Protein AF-A0AAN8LYA9-F1 (afdb_monomer_lite)

pLDDT: mean 84.62, std 13.34, range [33.34, 97.31]

Structure (mmCIF, N/CA/C/O backbone):
data_AF-A0AAN8LYA9-F1
#
_entry.id   AF-A0AAN8LYA9-F1
#
loop_
_atom_site.group_PDB
_atom_site.id
_atom_site.type_symbol
_atom_site.label_atom_id
_atom_site.label_alt_id
_atom_site.label_comp_id
_atom_site.label_asym_id
_atom_site.label_entity_id
_atom_site.label_seq_id
_atom_site.pdbx_PDB_ins_code
_atom_site.Cartn_x
_atom_site.Cartn_y
_atom_site.Cartn_z
_atom_site.occupancy
_atom_site.B_iso_or_equiv
_atom_site.auth_seq_id
_atom_site.auth_comp_id
_atom_site.auth_asym_id
_atom_site.auth_atom_id
_atom_site.pdbx_PDB_model_num
ATOM 1 N N . MET A 1 1 ? 25.668 12.087 -48.916 1.00 62.56 1 MET A N 1
ATOM 2 C CA . MET A 1 1 ? 24.583 11.198 -48.441 1.00 62.56 1 MET A CA 1
ATOM 3 C C . MET A 1 1 ? 25.133 10.163 -47.460 1.00 62.56 1 MET A C 1
ATOM 5 O O . MET A 1 1 ? 24.468 9.864 -46.479 1.00 62.56 1 MET A O 1
ATOM 9 N N . ASP A 1 2 ? 26.382 9.731 -47.647 1.00 78.88 2 ASP A N 1
ATOM 10 C CA . ASP A 1 2 ? 27.041 8.687 -46.844 1.00 78.88 2 ASP A CA 1
ATOM 11 C C . ASP A 1 2 ? 27.364 9.112 -45.403 1.00 78.88 2 ASP A C 1
ATOM 13 O O . ASP A 1 2 ? 27.046 8.384 -44.472 1.00 78.88 2 ASP A O 1
ATOM 17 N N . CYS A 1 3 ? 27.841 10.345 -45.187 1.00 84.94 3 CYS A N 1
ATOM 18 C CA . CYS A 1 3 ? 28.118 10.863 -43.836 1.00 84.94 3 CYS A CA 1
ATOM 19 C C . CYS A 1 3 ? 26.859 10.929 -42.944 1.00 84.94 3 CYS A C 1
ATOM 21 O O . CYS A 1 3 ? 26.910 10.619 -41.757 1.00 84.94 3 CYS A O 1
ATOM 23 N N . LEU A 1 4 ? 25.696 11.271 -43.517 1.00 88.19 4 LEU A N 1
ATOM 24 C CA . LEU A 1 4 ? 24.429 11.261 -42.777 1.00 88.19 4 LEU A CA 1
ATOM 25 C C . LEU A 1 4 ? 24.009 9.828 -42.409 1.00 88.19 4 LEU A C 1
ATOM 27 O O . LEU A 1 4 ? 23.503 9.602 -41.313 1.00 88.19 4 LEU A O 1
ATOM 31 N N . CYS A 1 5 ? 24.247 8.865 -43.304 1.00 89.38 5 CYS A N 1
ATOM 32 C CA . CYS A 1 5 ? 23.964 7.451 -43.066 1.00 89.38 5 CYS A CA 1
ATOM 33 C C . CYS A 1 5 ? 24.845 6.882 -41.941 1.00 89.38 5 CYS A C 1
ATOM 35 O O . CYS A 1 5 ? 24.326 6.252 -41.021 1.00 89.38 5 CYS A O 1
ATOM 37 N N . GLU A 1 6 ? 26.145 7.184 -41.950 1.00 91.12 6 GLU A N 1
ATOM 38 C CA . GLU A 1 6 ? 27.089 6.779 -40.898 1.00 91.12 6 GLU A CA 1
ATOM 39 C C . GLU A 1 6 ? 26.735 7.386 -39.535 1.00 91.12 6 GLU A C 1
ATOM 41 O O . GLU A 1 6 ? 26.735 6.686 -38.522 1.00 91.12 6 GLU A O 1
ATOM 46 N N . ILE A 1 7 ? 26.362 8.672 -39.495 1.00 92.88 7 ILE A N 1
ATOM 47 C CA . ILE A 1 7 ? 25.906 9.324 -38.258 1.00 92.88 7 ILE A CA 1
ATOM 48 C C . ILE A 1 7 ? 24.654 8.625 -37.716 1.00 92.88 7 ILE A C 1
ATOM 50 O O . ILE A 1 7 ? 24.592 8.323 -36.524 1.00 92.88 7 ILE A O 1
ATOM 54 N N . ILE A 1 8 ? 23.671 8.322 -38.570 1.00 94.06 8 ILE A N 1
ATOM 55 C CA . ILE A 1 8 ? 22.450 7.614 -38.157 1.00 94.06 8 ILE A CA 1
ATOM 56 C C . ILE A 1 8 ? 22.788 6.212 -37.639 1.00 94.06 8 ILE A C 1
ATOM 58 O O . ILE A 1 8 ? 22.291 5.827 -36.582 1.00 94.06 8 ILE A O 1
ATOM 62 N N . GLN A 1 9 ? 23.650 5.461 -38.326 1.00 93.38 9 GLN A N 1
ATOM 63 C CA . GLN A 1 9 ? 24.073 4.127 -37.891 1.00 93.38 9 GLN A CA 1
ATOM 64 C C . GLN A 1 9 ? 24.769 4.165 -36.525 1.00 93.38 9 GLN A C 1
ATOM 66 O O . GLN A 1 9 ? 24.439 3.361 -35.652 1.00 93.38 9 GLN A O 1
ATOM 71 N N . CYS A 1 10 ? 25.658 5.135 -36.303 1.00 93.88 10 CYS A N 1
ATOM 72 C CA . CYS A 1 10 ? 26.292 5.364 -35.006 1.00 93.88 10 CYS A CA 1
ATOM 73 C C . CYS A 1 10 ? 25.264 5.691 -33.913 1.00 93.88 10 CYS A C 1
ATOM 75 O O . CYS A 1 10 ? 25.319 5.112 -32.828 1.00 93.88 10 CYS A O 1
ATOM 77 N N . LEU A 1 11 ? 24.290 6.565 -34.189 1.00 95.00 11 LEU A N 1
ATOM 78 C CA . LEU A 1 11 ? 23.232 6.909 -33.232 1.00 95.00 11 LEU A CA 1
ATOM 79 C C . LEU A 1 11 ? 22.345 5.704 -32.890 1.00 95.00 11 LEU A C 1
ATOM 81 O O . LEU A 1 11 ? 22.014 5.500 -31.722 1.00 95.00 11 LEU A O 1
ATOM 85 N N . VAL A 1 12 ? 21.997 4.878 -33.880 1.00 94.75 12 VAL A N 1
ATOM 86 C CA . VAL A 1 12 ? 21.227 3.643 -33.671 1.00 94.75 12 VAL A CA 1
ATOM 87 C C . VAL A 1 12 ? 22.028 2.641 -32.842 1.00 94.75 12 VAL A C 1
ATOM 89 O O . VAL A 1 12 ? 21.496 2.096 -31.876 1.00 94.75 12 VAL A O 1
ATOM 92 N N . ALA A 1 13 ? 23.307 2.429 -33.158 1.00 94.81 13 ALA A N 1
ATOM 93 C CA . ALA A 1 13 ? 24.170 1.527 -32.399 1.00 94.81 13 ALA A CA 1
ATOM 94 C C . ALA A 1 13 ? 24.309 1.972 -30.933 1.00 94.81 13 ALA A C 1
ATOM 96 O O . ALA A 1 13 ? 24.178 1.151 -30.024 1.00 94.81 13 ALA A O 1
ATOM 97 N N . LEU A 1 14 ? 24.486 3.276 -30.691 1.00 95.06 14 LEU A N 1
ATOM 98 C CA . LEU A 1 14 ? 24.518 3.850 -29.343 1.00 95.06 14 LEU A CA 1
ATOM 99 C C . LEU A 1 14 ? 23.187 3.663 -28.606 1.00 95.06 14 LEU A C 1
ATOM 101 O O . LEU A 1 14 ? 23.189 3.294 -27.433 1.00 95.06 14 LEU A O 1
ATOM 105 N N . ALA A 1 15 ? 22.053 3.867 -29.281 1.00 93.19 15 ALA A N 1
ATOM 106 C CA . ALA A 1 15 ? 20.733 3.662 -28.691 1.00 93.19 15 ALA A CA 1
ATOM 107 C C . ALA A 1 15 ? 20.488 2.190 -28.315 1.00 93.19 15 ALA A C 1
ATOM 109 O O . ALA A 1 15 ? 19.975 1.908 -27.231 1.00 93.19 15 ALA A O 1
ATOM 110 N N . VAL A 1 16 ? 20.897 1.246 -29.169 1.00 94.12 16 VAL A N 1
ATOM 111 C CA . VAL A 1 16 ? 20.803 -0.196 -28.894 1.00 94.12 16 VAL A CA 1
ATOM 112 C C . VAL A 1 16 ? 21.710 -0.588 -27.729 1.00 94.12 16 VAL A C 1
ATOM 114 O O . VAL A 1 16 ? 21.259 -1.276 -26.815 1.00 94.12 16 VAL A O 1
ATOM 117 N N . ALA A 1 17 ? 22.958 -0.114 -27.708 1.00 94.62 17 ALA A N 1
ATOM 118 C CA . ALA A 1 17 ? 23.878 -0.365 -26.601 1.00 94.62 17 ALA A CA 1
ATOM 119 C C . ALA A 1 17 ? 23.325 0.184 -25.276 1.00 94.62 17 ALA A C 1
ATOM 121 O O . ALA A 1 17 ? 23.316 -0.523 -24.268 1.00 94.62 17 ALA A O 1
ATOM 122 N N . ALA A 1 18 ? 22.785 1.407 -25.284 1.00 92.25 18 ALA A N 1
ATOM 123 C CA . ALA A 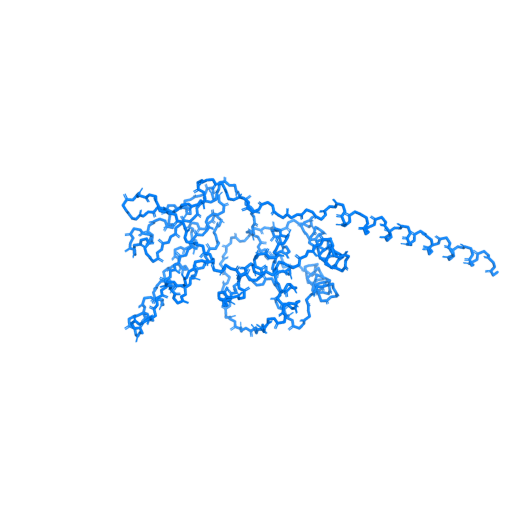1 18 ? 22.136 2.000 -24.120 1.00 92.25 18 ALA A CA 1
ATOM 124 C C . ALA A 1 18 ? 20.928 1.171 -23.653 1.00 92.25 18 ALA A C 1
ATOM 126 O O . ALA A 1 18 ? 20.787 0.920 -22.456 1.00 92.25 18 ALA A O 1
ATOM 127 N N . LEU A 1 19 ? 20.089 0.689 -24.576 1.00 91.12 19 LEU A N 1
ATOM 128 C CA . LEU A 1 19 ? 18.955 -0.176 -24.248 1.00 91.12 19 LEU A CA 1
ATOM 129 C C . LEU A 1 19 ? 19.410 -1.494 -23.607 1.00 91.12 19 LEU A C 1
ATOM 131 O O . LEU A 1 19 ? 18.842 -1.897 -22.594 1.00 91.12 19 LEU A O 1
ATOM 135 N N . ILE A 1 20 ? 20.446 -2.142 -24.148 1.00 92.31 20 ILE A N 1
ATOM 136 C CA . ILE A 1 20 ? 21.010 -3.378 -23.582 1.00 92.31 20 ILE A CA 1
ATOM 137 C C . ILE A 1 20 ? 21.516 -3.130 -22.159 1.00 92.31 20 ILE A C 1
ATOM 139 O O . ILE A 1 20 ? 21.207 -3.908 -21.258 1.00 92.31 20 ILE A O 1
ATOM 143 N N . VAL A 1 21 ? 22.237 -2.028 -21.932 1.00 92.44 21 VAL A N 1
ATOM 144 C CA . VAL A 1 21 ? 22.715 -1.645 -20.596 1.00 92.44 21 VAL A CA 1
ATOM 145 C C . VAL A 1 21 ? 21.543 -1.429 -19.639 1.00 92.44 21 VAL A C 1
ATOM 147 O O . VAL A 1 21 ? 21.567 -1.944 -18.525 1.00 92.44 21 VAL A O 1
ATOM 150 N N . VAL A 1 22 ? 20.488 -0.729 -20.065 1.00 91.12 22 VAL A N 1
ATOM 151 C CA . VAL A 1 22 ? 19.289 -0.509 -19.239 1.00 91.12 22 VAL A CA 1
ATOM 152 C C . VAL A 1 22 ? 18.587 -1.827 -18.907 1.00 91.12 22 VAL A C 1
ATOM 154 O O . VAL A 1 22 ? 18.212 -2.029 -17.753 1.00 91.12 22 VAL A O 1
ATOM 157 N N . LEU A 1 23 ? 18.436 -2.740 -19.870 1.00 90.62 23 LEU A N 1
ATOM 158 C CA . LEU A 1 23 ? 17.844 -4.064 -19.645 1.00 90.62 23 LEU A CA 1
ATOM 159 C C . LEU A 1 23 ? 18.683 -4.905 -18.679 1.00 90.62 23 LEU A C 1
ATOM 161 O O . LEU A 1 23 ? 18.136 -5.530 -17.770 1.00 90.62 23 LEU A O 1
ATOM 165 N N . LEU A 1 24 ? 20.007 -4.880 -18.837 1.00 90.25 24 LEU A N 1
ATOM 166 C CA . LEU A 1 24 ? 20.940 -5.582 -17.963 1.00 90.25 24 LEU A CA 1
ATOM 167 C C . LEU A 1 24 ? 20.887 -5.023 -16.537 1.00 90.25 24 LEU A C 1
ATOM 169 O O . LEU A 1 24 ? 20.760 -5.795 -15.591 1.00 90.25 24 LEU A O 1
ATOM 173 N N . ILE A 1 25 ? 20.884 -3.697 -16.370 1.00 88.38 25 ILE A N 1
ATOM 174 C CA . ILE A 1 25 ? 20.686 -3.057 -15.062 1.00 88.38 25 ILE A CA 1
ATOM 175 C C . ILE A 1 25 ? 19.336 -3.466 -14.476 1.00 88.38 25 ILE A C 1
ATOM 177 O O . ILE A 1 25 ? 19.277 -3.862 -13.312 1.00 88.38 25 ILE A O 1
ATOM 181 N N . ALA A 1 26 ? 18.254 -3.395 -15.256 1.00 87.44 26 ALA A N 1
ATOM 182 C CA . ALA A 1 26 ? 16.915 -3.735 -14.788 1.00 87.44 26 ALA A CA 1
ATOM 183 C C . ALA A 1 26 ? 16.848 -5.178 -14.268 1.00 87.44 26 ALA A C 1
ATOM 185 O O . ALA A 1 26 ? 16.264 -5.392 -13.205 1.00 87.44 26 ALA A O 1
ATOM 186 N N . HIS A 1 27 ? 17.485 -6.122 -14.968 1.00 87.56 27 HIS A N 1
ATOM 187 C CA . HIS A 1 27 ? 17.547 -7.535 -14.598 1.00 87.56 27 HIS A CA 1
ATOM 188 C C . HIS A 1 27 ? 18.449 -7.787 -13.382 1.00 87.56 27 HIS A C 1
ATOM 190 O O . HIS A 1 27 ? 18.010 -8.390 -12.409 1.00 87.56 27 HIS A O 1
ATOM 196 N N . LEU A 1 28 ? 19.685 -7.276 -13.383 1.00 87.38 28 LEU A N 1
ATOM 197 C CA . LEU A 1 28 ? 20.638 -7.484 -12.283 1.00 87.38 28 LEU A CA 1
ATOM 198 C C . LEU A 1 28 ? 20.191 -6.832 -10.969 1.00 87.38 28 LEU A C 1
ATOM 200 O O . LEU A 1 28 ? 20.575 -7.276 -9.893 1.00 87.38 28 LEU A O 1
ATOM 204 N N . THR A 1 29 ? 19.375 -5.780 -11.046 1.00 84.88 29 THR A N 1
ATOM 205 C CA . THR A 1 29 ? 18.823 -5.088 -9.872 1.00 84.88 29 THR A CA 1
ATOM 206 C C . THR A 1 29 ? 17.410 -5.551 -9.508 1.00 84.88 29 THR A C 1
ATOM 208 O O . THR A 1 29 ? 16.791 -4.950 -8.628 1.00 84.88 29 THR A O 1
ATOM 211 N N . ALA A 1 30 ? 16.876 -6.588 -10.166 1.00 80.88 30 ALA A N 1
ATOM 212 C CA . ALA A 1 30 ? 15.543 -7.144 -9.920 1.00 80.88 30 ALA A CA 1
ATOM 213 C C . ALA A 1 30 ? 15.490 -7.985 -8.630 1.00 80.88 30 ALA A C 1
ATOM 215 O O . ALA A 1 30 ? 15.087 -9.144 -8.637 1.00 80.88 30 ALA A O 1
ATOM 216 N N . GLY A 1 31 ? 15.897 -7.400 -7.505 1.00 74.94 31 GLY A N 1
ATOM 217 C CA . GLY A 1 31 ? 15.674 -7.999 -6.194 1.00 74.94 31 GLY A CA 1
ATOM 218 C C . GLY A 1 31 ? 14.182 -8.057 -5.862 1.00 74.94 31 GLY A C 1
ATOM 219 O O . GLY A 1 31 ? 13.414 -7.188 -6.282 1.00 74.94 31 GLY A O 1
ATOM 220 N N . MET A 1 32 ? 13.785 -9.077 -5.101 1.00 63.72 32 MET A N 1
ATOM 221 C CA . MET A 1 32 ? 12.505 -9.070 -4.394 1.00 63.72 32 MET A CA 1
ATOM 222 C C . MET A 1 32 ? 12.623 -8.200 -3.144 1.00 63.72 32 MET A C 1
ATOM 224 O O . MET A 1 32 ? 13.703 -8.085 -2.557 1.00 63.72 32 MET A O 1
ATOM 228 N N . VAL A 1 33 ? 11.506 -7.612 -2.723 1.00 63.84 33 VAL A N 1
ATOM 229 C CA . VAL A 1 33 ? 11.433 -6.949 -1.420 1.00 63.84 33 VAL A CA 1
ATOM 230 C C . VAL A 1 33 ? 11.631 -8.004 -0.342 1.00 63.84 33 VAL A C 1
ATOM 232 O O . VAL A 1 33 ? 10.931 -9.018 -0.325 1.00 63.84 33 VAL A O 1
ATOM 235 N N . ASP A 1 34 ? 12.563 -7.764 0.580 1.00 61.53 34 ASP A N 1
ATOM 236 C CA . ASP A 1 34 ? 12.643 -8.583 1.783 1.00 61.53 34 ASP A CA 1
ATOM 237 C C . ASP A 1 34 ? 11.476 -8.222 2.710 1.00 61.53 34 ASP A C 1
ATOM 239 O O . ASP A 1 34 ? 11.547 -7.311 3.534 1.00 61.53 34 ASP A O 1
ATOM 243 N N . LEU A 1 35 ? 10.366 -8.942 2.551 1.00 62.59 35 LEU A N 1
ATOM 244 C CA . LEU A 1 35 ? 9.173 -8.790 3.380 1.00 62.59 35 LEU A CA 1
ATOM 245 C C . LEU A 1 35 ? 9.334 -9.409 4.776 1.00 62.59 35 LEU A C 1
ATOM 247 O O . LEU A 1 35 ? 8.354 -9.452 5.526 1.00 62.59 35 LEU A O 1
ATOM 251 N N . LYS A 1 36 ? 10.530 -9.885 5.165 1.00 65.19 36 LYS A N 1
ATOM 252 C CA . LYS A 1 36 ? 10.762 -10.416 6.513 1.00 65.19 36 LYS A CA 1
ATOM 253 C C . LYS A 1 36 ? 10.380 -9.373 7.557 1.00 65.19 36 LYS A C 1
ATOM 255 O O . LYS A 1 36 ? 11.023 -8.340 7.741 1.00 65.19 36 LYS A O 1
ATOM 260 N N . ARG A 1 37 ? 9.285 -9.667 8.251 1.00 69.44 37 ARG A N 1
ATOM 261 C CA . ARG A 1 37 ? 8.832 -8.896 9.403 1.00 69.44 37 ARG A CA 1
ATOM 262 C C . ARG A 1 37 ? 9.802 -9.116 10.545 1.00 69.44 37 ARG A C 1
ATOM 264 O O . ARG A 1 37 ? 10.218 -10.247 10.808 1.00 69.44 37 ARG A O 1
ATOM 271 N N . HIS A 1 38 ? 10.133 -8.035 11.239 1.00 80.81 38 HIS A N 1
ATOM 272 C CA . HIS A 1 38 ? 10.877 -8.146 12.483 1.00 80.81 38 HIS A CA 1
ATOM 273 C C . HIS A 1 38 ? 10.042 -8.957 13.492 1.00 80.81 38 HIS A C 1
ATOM 275 O O . HIS A 1 38 ? 8.818 -8.861 13.476 1.00 80.81 38 HIS A O 1
ATOM 281 N N . GLU A 1 39 ? 10.654 -9.731 14.398 1.00 82.75 39 GLU A N 1
ATOM 282 C CA . GLU A 1 39 ? 9.899 -10.583 15.346 1.00 82.75 39 GLU A CA 1
ATOM 283 C C . GLU A 1 39 ? 8.841 -9.798 16.137 1.00 82.75 39 GLU A C 1
ATOM 285 O O . GLU A 1 39 ? 7.720 -10.254 16.325 1.00 82.75 39 GLU A O 1
ATOM 290 N N . LYS A 1 40 ? 9.163 -8.559 16.523 1.00 82.12 40 LYS A N 1
ATOM 291 C CA . LYS A 1 40 ? 8.228 -7.640 17.200 1.00 82.12 40 LYS A CA 1
ATOM 292 C C . LYS A 1 40 ? 7.006 -7.240 16.355 1.00 82.12 40 LYS A C 1
ATOM 294 O O . LYS A 1 40 ? 5.990 -6.883 16.930 1.00 82.12 40 LYS A O 1
ATOM 299 N N . GLU A 1 41 ? 7.096 -7.300 15.028 1.00 83.94 41 GLU A N 1
ATOM 300 C CA . GLU A 1 41 ? 6.034 -6.924 14.077 1.00 83.94 41 GLU A CA 1
ATOM 301 C C . GLU A 1 41 ? 5.084 -8.093 13.764 1.00 83.94 41 GLU A C 1
ATOM 303 O O . GLU A 1 41 ? 4.154 -7.952 12.969 1.00 83.94 41 GLU A O 1
ATOM 308 N N . LYS A 1 42 ? 5.320 -9.270 14.355 1.00 85.25 42 LYS A N 1
ATOM 309 C CA . LYS A 1 42 ? 4.445 -10.441 14.210 1.00 85.25 42 LYS A CA 1
ATOM 310 C C . LYS A 1 42 ? 3.302 -10.464 15.223 1.00 85.25 42 LYS A C 1
ATOM 312 O O . LYS A 1 42 ? 2.409 -11.291 15.078 1.00 85.25 42 LYS A O 1
ATOM 317 N N . PHE A 1 43 ? 3.318 -9.574 16.214 1.00 88.25 43 PHE A N 1
ATOM 318 C CA . PHE A 1 43 ? 2.385 -9.588 17.338 1.00 88.25 43 PHE A CA 1
ATOM 319 C C . PHE A 1 43 ? 1.687 -8.237 17.511 1.00 88.25 43 PHE A C 1
ATOM 321 O O . PHE A 1 43 ? 2.287 -7.192 17.247 1.00 88.25 43 PHE A O 1
ATOM 328 N N . PHE A 1 44 ? 0.450 -8.260 18.002 1.00 88.25 44 PHE A N 1
ATOM 329 C CA . PHE A 1 44 ? -0.243 -7.099 18.562 1.00 88.25 44 PHE A CA 1
ATOM 330 C C . PHE A 1 44 ? -0.416 -7.257 20.072 1.00 88.25 44 PHE A C 1
ATOM 332 O O . PHE A 1 44 ? -0.210 -8.337 20.628 1.00 88.25 44 PHE A O 1
ATOM 339 N N . LEU A 1 45 ? -0.756 -6.152 20.736 1.00 84.00 45 LEU A N 1
ATOM 340 C CA . LEU A 1 45 ? -1.058 -6.138 22.163 1.00 84.00 45 LEU A CA 1
ATOM 341 C C . LEU A 1 45 ? -2.568 -6.171 22.385 1.00 84.00 45 LEU A C 1
ATOM 343 O O . LEU A 1 45 ? -3.303 -5.406 21.758 1.00 84.00 45 LEU A O 1
ATOM 347 N N . THR A 1 46 ? -3.016 -7.022 23.303 1.00 81.94 46 THR A N 1
ATOM 348 C CA . THR A 1 46 ? -4.406 -7.049 23.757 1.00 81.94 46 THR A CA 1
ATOM 349 C C . THR A 1 46 ? -4.692 -5.888 24.713 1.00 81.94 46 THR A C 1
ATOM 351 O O . THR A 1 46 ? -3.778 -5.223 25.210 1.00 81.94 46 THR A O 1
ATOM 354 N N . ALA A 1 47 ? -5.969 -5.653 25.031 1.00 71.81 47 ALA A N 1
ATOM 355 C CA . ALA A 1 47 ? -6.354 -4.669 26.048 1.00 71.81 47 ALA A CA 1
ATOM 356 C C . ALA A 1 47 ? -5.752 -4.979 27.438 1.00 71.81 47 ALA A C 1
ATOM 358 O O . ALA A 1 47 ? -5.505 -4.057 28.213 1.00 71.81 47 ALA A O 1
ATOM 359 N N . ALA A 1 48 ? -5.459 -6.255 27.723 1.00 75.12 48 ALA A N 1
ATOM 360 C CA . ALA A 1 48 ? -4.783 -6.713 28.939 1.00 75.12 48 ALA A CA 1
ATOM 361 C C . ALA A 1 48 ? -3.245 -6.580 28.881 1.00 75.12 48 ALA A C 1
ATOM 363 O O . ALA A 1 48 ? -2.563 -6.845 29.868 1.00 75.12 48 ALA A O 1
ATOM 364 N N . GLY A 1 49 ? -2.685 -6.152 27.743 1.00 75.25 49 GLY A N 1
ATOM 365 C CA . GLY A 1 49 ? -1.241 -6.021 27.529 1.00 75.25 49 GLY A CA 1
ATOM 366 C C . GLY A 1 49 ? -0.538 -7.321 27.129 1.00 75.25 49 GLY A C 1
ATOM 367 O O . GLY A 1 49 ? 0.693 -7.354 27.065 1.00 75.25 49 GLY A O 1
ATOM 368 N N . GLU A 1 50 ? -1.293 -8.380 26.841 1.00 84.75 50 GLU A N 1
ATOM 369 C CA . GLU A 1 50 ? -0.757 -9.661 26.376 1.00 84.75 50 GLU A CA 1
ATOM 370 C C . GLU A 1 50 ? -0.389 -9.591 24.891 1.00 84.75 50 GLU A C 1
ATOM 372 O O . GLU A 1 50 ? -0.949 -8.794 24.139 1.00 84.75 50 GLU A O 1
ATOM 377 N N . LYS A 1 51 ? 0.576 -10.408 24.458 1.00 87.94 51 LYS A N 1
ATOM 378 C CA . LYS A 1 51 ? 1.016 -10.457 23.058 1.00 87.94 51 LYS A CA 1
ATOM 379 C C . LYS A 1 51 ? 0.332 -11.599 22.329 1.00 87.94 51 LYS A C 1
ATOM 381 O O . LYS A 1 51 ? 0.559 -12.756 22.671 1.00 87.94 51 LYS A O 1
ATOM 386 N N . GLU A 1 52 ? -0.385 -11.273 21.265 1.00 89.56 52 GLU A N 1
ATOM 387 C CA . GLU A 1 52 ? -1.008 -12.251 20.374 1.00 89.56 52 GLU A CA 1
ATOM 388 C C . GLU A 1 52 ? -0.454 -12.125 18.951 1.00 89.56 52 GLU A C 1
ATOM 390 O O . GLU A 1 52 ? -0.136 -11.015 18.512 1.00 89.56 52 GLU A O 1
ATOM 395 N N . PRO A 1 53 ? -0.276 -13.241 18.219 1.00 90.25 53 PRO A N 1
ATOM 396 C CA . PRO A 1 53 ? 0.207 -13.200 16.847 1.00 90.25 53 PRO A CA 1
ATOM 397 C C . PRO A 1 53 ? -0.851 -12.601 15.915 1.00 90.25 53 PRO A C 1
ATOM 399 O O . PRO A 1 53 ? -2.039 -12.895 16.028 1.00 90.25 53 PRO A O 1
ATOM 402 N N . PHE A 1 54 ? -0.420 -11.794 14.946 1.00 88.00 54 PHE A N 1
ATOM 403 C CA . PHE A 1 54 ? -1.313 -11.351 13.877 1.00 88.00 54 PHE A CA 1
ATOM 404 C C . PHE A 1 54 ? -1.741 -12.539 13.002 1.00 88.00 54 PHE A C 1
ATOM 406 O O . PHE A 1 54 ? -0.875 -13.327 12.607 1.00 88.00 54 PHE A O 1
ATOM 413 N N . PRO A 1 55 ? -3.031 -12.635 12.626 1.00 87.06 55 PRO A N 1
ATOM 414 C CA . PRO A 1 55 ? -3.481 -13.637 11.670 1.00 87.06 55 PRO A CA 1
ATOM 415 C C . PRO A 1 55 ? -2.875 -13.394 10.283 1.00 87.06 55 PRO A C 1
ATOM 417 O O . PRO A 1 55 ? -2.515 -12.272 9.905 1.00 87.06 55 PRO A O 1
ATOM 420 N N . SER A 1 56 ? -2.778 -14.464 9.503 1.00 85.69 56 SER A N 1
ATOM 421 C CA . SER A 1 56 ? -2.295 -14.450 8.130 1.00 85.69 56 SER A CA 1
ATOM 422 C C . SER A 1 56 ? -3.432 -14.212 7.134 1.00 85.69 56 SER A C 1
ATOM 424 O O . SER A 1 56 ? -4.577 -14.628 7.321 1.00 85.69 56 SER A O 1
ATOM 426 N N . LEU A 1 57 ? -3.102 -13.600 5.995 1.00 84.38 57 LEU A N 1
ATOM 427 C CA . LEU A 1 57 ? -3.982 -13.567 4.817 1.00 84.38 57 LEU A CA 1
ATOM 428 C C . LEU A 1 57 ? -4.220 -14.966 4.218 1.00 84.38 57 LEU A C 1
ATOM 430 O O . LEU A 1 57 ? -5.172 -15.147 3.462 1.00 84.38 57 LEU A O 1
ATOM 434 N N . HIS A 1 58 ? -3.384 -15.944 4.573 1.00 85.75 58 HIS A N 1
ATOM 435 C CA . HIS A 1 58 ? -3.536 -17.343 4.172 1.00 85.75 58 HIS A CA 1
ATOM 436 C C . HIS A 1 58 ? -4.454 -18.148 5.102 1.00 85.75 58 HIS A C 1
ATOM 438 O O . HIS A 1 58 ? -4.911 -19.214 4.706 1.00 85.75 58 HIS A O 1
ATOM 444 N N . ASP A 1 59 ? -4.747 -17.647 6.304 1.00 89.56 59 ASP A N 1
ATOM 445 C CA . ASP A 1 59 ? -5.628 -18.347 7.241 1.00 89.56 59 ASP A CA 1
ATOM 446 C C . ASP A 1 59 ? -7.091 -18.298 6.752 1.00 89.56 59 ASP A C 1
ATOM 448 O O . ASP A 1 59 ? -7.451 -17.419 5.953 1.00 89.56 59 ASP A O 1
ATOM 452 N N . PRO A 1 60 ? -7.974 -19.197 7.221 1.00 90.19 60 PRO A N 1
ATOM 453 C CA . PRO A 1 60 ? -9.408 -19.075 6.979 1.00 90.19 60 PRO A CA 1
ATOM 454 C C . PRO A 1 60 ? -9.944 -17.711 7.440 1.00 90.19 60 PRO A C 1
ATOM 456 O O . PRO A 1 60 ? -9.533 -17.181 8.473 1.00 90.19 60 PRO A O 1
ATOM 459 N N . SER A 1 61 ? -10.864 -17.121 6.674 1.00 90.06 61 SER A N 1
ATOM 460 C CA . SER A 1 61 ? -11.466 -15.834 7.037 1.00 90.06 61 SER A CA 1
ATOM 461 C C . SER A 1 61 ? -12.344 -15.973 8.280 1.00 90.06 61 SER A C 1
ATOM 463 O O . SER A 1 61 ? -13.288 -16.761 8.278 1.00 90.06 61 SER A O 1
ATOM 465 N N . SER A 1 62 ? -12.071 -15.167 9.304 1.00 91.06 62 SER A N 1
ATOM 466 C CA . SER A 1 62 ? -12.881 -15.074 10.527 1.00 91.06 62 SER A CA 1
ATOM 467 C C . SER A 1 62 ? -13.759 -13.821 10.591 1.00 91.06 62 SER A C 1
ATOM 469 O O . SER A 1 62 ? -14.684 -13.771 11.397 1.00 91.06 62 SER A O 1
ATOM 471 N N . LEU A 1 63 ? -13.476 -12.819 9.753 1.00 92.69 63 LEU A N 1
ATOM 472 C CA . LEU A 1 63 ? -14.163 -11.529 9.714 1.00 92.69 63 LEU A CA 1
ATOM 473 C C . LEU A 1 63 ? -14.625 -11.204 8.291 1.00 92.69 63 LEU A C 1
ATOM 475 O O . LEU A 1 63 ? -14.000 -11.639 7.319 1.00 92.69 63 LEU A O 1
ATOM 479 N N . GLU A 1 64 ? -15.687 -10.407 8.171 1.00 94.44 64 GLU A N 1
ATOM 480 C CA . GLU A 1 64 ? -16.182 -9.923 6.877 1.00 94.44 64 GLU A CA 1
ATOM 481 C C . GLU A 1 64 ? -15.335 -8.758 6.336 1.00 94.44 64 GLU A C 1
ATOM 483 O O . GLU A 1 64 ? -15.102 -8.673 5.129 1.00 94.44 64 GLU A O 1
ATOM 488 N N . MET A 1 65 ? -14.838 -7.874 7.211 1.00 95.19 65 MET A N 1
ATOM 489 C CA . MET A 1 65 ? -14.099 -6.676 6.801 1.00 95.19 65 MET A CA 1
ATOM 490 C C . MET A 1 65 ? -12.929 -6.333 7.733 1.00 95.19 65 MET A C 1
ATOM 492 O O . MET A 1 65 ? -13.111 -6.149 8.929 1.00 95.19 65 MET A O 1
ATOM 496 N N . SER A 1 66 ? -11.738 -6.123 7.171 1.00 95.50 66 SER A N 1
ATOM 497 C CA . SER A 1 66 ? -10.604 -5.533 7.897 1.00 95.50 66 SER A CA 1
ATOM 498 C C . SER A 1 66 ? -10.284 -4.159 7.310 1.00 95.50 66 SER A C 1
ATOM 500 O O . SER A 1 66 ? -9.993 -4.035 6.119 1.00 95.50 66 SER A O 1
ATOM 502 N N . VAL A 1 67 ? -10.325 -3.116 8.137 1.00 96.06 67 VAL A N 1
ATOM 503 C CA . VAL A 1 67 ? -9.947 -1.748 7.762 1.00 96.06 67 VAL A CA 1
ATOM 504 C C . VAL A 1 67 ? -8.498 -1.519 8.164 1.00 96.06 67 VAL A C 1
ATOM 506 O O . VAL A 1 67 ? -8.180 -1.444 9.346 1.00 96.06 67 VAL A O 1
ATOM 509 N N . VAL A 1 68 ? -7.601 -1.408 7.186 1.00 93.25 68 VAL A N 1
ATOM 510 C CA . VAL A 1 68 ? -6.174 -1.186 7.451 1.00 93.25 68 VAL A CA 1
ATOM 511 C C . VAL A 1 68 ? -5.845 0.297 7.325 1.00 93.25 68 VAL A C 1
ATOM 513 O O . VAL A 1 68 ? -5.931 0.868 6.239 1.00 93.25 68 VAL A O 1
ATOM 516 N N . VAL A 1 69 ? -5.440 0.910 8.436 1.00 92.31 69 VAL A N 1
ATOM 517 C CA . VAL A 1 69 ? -5.129 2.339 8.534 1.00 92.31 69 VAL A CA 1
ATOM 518 C C . VAL A 1 69 ? -3.612 2.522 8.634 1.00 92.31 69 VAL A C 1
ATOM 520 O O . VAL A 1 69 ? -3.045 2.313 9.708 1.00 92.31 69 VAL A O 1
ATOM 523 N N . PRO A 1 70 ? -2.918 2.918 7.554 1.00 89.88 70 PRO A N 1
ATOM 524 C CA . PRO A 1 70 ? -1.519 3.315 7.655 1.00 89.88 70 PRO A CA 1
ATOM 525 C C . PRO A 1 70 ? -1.406 4.647 8.407 1.00 89.88 70 PRO A C 1
ATOM 527 O O . PRO A 1 70 ? -2.125 5.594 8.097 1.00 89.88 70 PRO A O 1
ATOM 530 N N . ALA A 1 71 ? -0.478 4.737 9.357 1.00 88.25 71 ALA A N 1
ATOM 531 C CA . ALA A 1 71 ? -0.284 5.928 10.176 1.00 88.25 71 ALA A CA 1
ATOM 532 C C . ALA A 1 71 ? 1.199 6.292 10.307 1.00 88.25 71 ALA A C 1
ATOM 534 O O . ALA A 1 71 ? 2.041 5.435 10.576 1.00 88.25 71 ALA A O 1
ATOM 535 N N . TYR A 1 72 ? 1.519 7.575 10.131 1.00 87.44 72 TYR A N 1
ATOM 536 C CA . TYR A 1 72 ? 2.836 8.128 10.432 1.00 87.44 72 TYR A CA 1
ATOM 537 C C . TYR A 1 72 ? 2.734 9.586 10.879 1.00 87.44 72 TYR A C 1
ATOM 539 O O . TYR A 1 72 ? 2.512 10.475 10.058 1.00 87.44 72 TYR A O 1
ATOM 547 N N . ASN A 1 73 ? 2.975 9.830 12.161 1.00 89.50 73 ASN A N 1
ATOM 548 C CA . ASN A 1 73 ? 2.779 11.112 12.826 1.00 89.50 73 ASN A CA 1
ATOM 549 C C . ASN A 1 73 ? 1.357 11.677 12.631 1.00 89.50 73 ASN A C 1
ATOM 551 O O . ASN A 1 73 ? 1.170 12.746 12.049 1.00 89.50 73 ASN A O 1
ATOM 555 N N . GLU A 1 74 ? 0.360 10.904 13.055 1.00 89.12 74 GLU A N 1
ATOM 556 C CA . GLU A 1 74 ? -1.067 11.176 12.880 1.00 89.12 74 GLU A CA 1
ATOM 557 C C . GLU A 1 74 ? -1.780 11.494 14.204 1.00 89.12 74 GLU A C 1
ATOM 559 O O . GLU A 1 74 ? -3.008 11.464 14.238 1.00 89.12 74 GLU A O 1
ATOM 564 N N . GLU A 1 75 ? -1.064 11.810 15.293 1.00 92.38 75 GLU A N 1
ATOM 565 C CA . GLU A 1 75 ? -1.656 11.953 16.639 1.00 92.38 75 GLU A CA 1
ATOM 566 C C . GLU A 1 75 ? -2.840 12.939 16.699 1.00 92.38 75 GLU A C 1
ATOM 568 O O . GLU A 1 75 ? -3.768 12.740 17.479 1.00 92.38 75 GLU A O 1
ATOM 573 N N . LEU A 1 76 ? -2.832 13.971 15.846 1.00 90.12 76 LEU A N 1
ATOM 574 C CA . LEU A 1 76 ? -3.878 14.998 15.784 1.00 90.12 76 LEU A CA 1
ATOM 575 C C . LEU A 1 76 ? -5.018 14.668 14.810 1.00 90.12 76 LEU A C 1
ATOM 577 O O . LEU A 1 76 ? -6.124 15.172 14.977 1.00 90.12 76 LEU A O 1
ATOM 581 N N . ARG A 1 77 ? -4.761 13.861 13.773 1.00 88.50 77 ARG A N 1
ATOM 582 C CA . ARG A 1 77 ? -5.723 13.591 12.683 1.00 88.50 77 ARG A CA 1
ATOM 583 C C . ARG A 1 77 ? -6.414 12.242 12.825 1.00 88.50 77 ARG A C 1
ATOM 585 O O . ARG A 1 77 ? -7.561 12.090 12.417 1.00 88.50 77 ARG A O 1
ATOM 592 N N . MET A 1 78 ? -5.717 11.273 13.414 1.00 91.44 78 MET A N 1
ATOM 593 C CA . MET A 1 78 ? -6.232 9.933 13.655 1.00 91.44 78 MET A CA 1
ATOM 594 C C . MET A 1 78 ? -7.518 9.931 14.489 1.00 91.44 78 MET A C 1
ATOM 596 O O . MET A 1 78 ? -8.410 9.187 14.092 1.00 91.44 78 MET A O 1
ATOM 600 N N . PRO A 1 79 ? -7.671 10.729 15.570 1.00 94.88 79 PRO A N 1
ATOM 601 C CA . PRO A 1 79 ? -8.863 10.635 16.406 1.00 94.88 79 PRO A CA 1
ATOM 602 C C . PRO A 1 79 ? -10.168 10.864 15.643 1.00 94.88 79 PRO A C 1
ATOM 604 O O . PRO A 1 79 ? -11.058 10.022 15.695 1.00 94.88 79 PRO A O 1
ATOM 607 N N . VAL A 1 80 ? -10.228 11.933 14.842 1.00 92.38 80 VAL A N 1
ATOM 608 C CA . VAL A 1 80 ? -11.412 12.285 14.040 1.00 92.38 80 VAL A CA 1
ATOM 609 C C . VAL A 1 80 ? -11.777 11.154 13.075 1.00 92.38 80 VAL A C 1
ATOM 611 O O . VAL A 1 80 ? -12.919 10.711 13.028 1.00 92.38 80 VAL A O 1
ATOM 614 N N . MET A 1 81 ? -10.788 10.625 12.347 1.00 91.81 81 MET A N 1
ATOM 615 C CA . MET A 1 81 ? -11.012 9.527 11.403 1.00 91.81 81 MET A CA 1
ATOM 616 C C . MET A 1 81 ? -11.450 8.237 12.110 1.00 91.81 81 MET A C 1
ATOM 618 O O . MET A 1 81 ? -12.356 7.554 11.636 1.00 91.81 81 MET A O 1
ATOM 622 N N . MET A 1 82 ? -10.825 7.901 13.243 1.00 95.75 82 MET A N 1
ATOM 623 C CA . MET A 1 82 ? -11.161 6.702 14.013 1.00 95.75 82 MET A CA 1
ATOM 624 C C . MET A 1 82 ? -12.566 6.790 14.609 1.00 95.75 82 MET A C 1
ATOM 626 O O . MET A 1 82 ? -13.284 5.794 14.576 1.00 95.75 82 MET A O 1
ATOM 630 N N . GLU A 1 83 ? -12.970 7.953 15.123 1.00 95.19 83 GLU A N 1
ATOM 631 C CA . GLU A 1 83 ? -14.316 8.191 15.653 1.00 95.19 83 GLU A CA 1
ATOM 632 C C . GLU A 1 83 ? -15.382 7.993 14.573 1.00 95.19 83 GLU A C 1
ATOM 634 O O . GLU A 1 83 ? -16.269 7.157 14.751 1.00 95.19 83 GLU A O 1
ATOM 639 N N . GLU A 1 84 ? -15.246 8.661 13.423 1.00 94.56 84 GLU A N 1
ATOM 640 C CA . GLU A 1 84 ? -16.186 8.530 12.301 1.00 94.56 84 GLU A CA 1
ATOM 641 C C . GLU A 1 84 ? -16.252 7.087 11.765 1.00 94.56 84 GLU A C 1
ATOM 643 O O . GLU A 1 84 ? -17.335 6.539 11.531 1.00 94.56 84 GLU A O 1
ATOM 648 N N . ALA A 1 85 ? -15.095 6.436 11.593 1.00 95.25 85 ALA A N 1
ATOM 649 C CA . ALA A 1 85 ? -15.026 5.074 11.073 1.00 95.25 85 ALA A CA 1
ATOM 650 C C . ALA A 1 85 ? -15.635 4.053 12.045 1.00 95.25 85 ALA A C 1
ATOM 652 O O . ALA A 1 85 ? -16.433 3.207 11.634 1.00 95.25 85 ALA A O 1
ATOM 653 N N . LEU A 1 86 ? -15.279 4.117 13.331 1.00 97.31 86 LEU A N 1
ATOM 654 C CA . LEU A 1 86 ? -15.783 3.185 14.340 1.00 97.31 86 LEU A CA 1
ATOM 655 C C . LEU A 1 86 ? -17.272 3.395 14.613 1.00 97.31 86 LEU A C 1
ATOM 657 O O . LEU A 1 86 ? -17.989 2.407 14.770 1.00 97.31 86 LEU A O 1
ATOM 661 N N . GLU A 1 87 ? -17.758 4.640 14.615 1.00 96.81 87 GLU A N 1
ATOM 662 C CA . GLU A 1 87 ? -19.188 4.929 14.729 1.00 96.81 87 GLU A CA 1
ATOM 663 C C . GLU A 1 87 ? -19.973 4.263 13.592 1.00 96.81 87 GLU A C 1
ATOM 665 O O . GLU A 1 87 ? -20.946 3.542 13.843 1.00 96.81 87 GLU A O 1
ATOM 670 N N . TYR A 1 88 ? -19.529 4.440 12.345 1.00 96.44 88 TYR A N 1
ATOM 671 C CA . TYR A 1 88 ? -20.167 3.816 11.189 1.00 96.44 88 TYR A CA 1
ATOM 672 C C . TYR A 1 88 ? -20.161 2.282 11.283 1.00 96.44 88 TYR A C 1
ATOM 674 O O . TYR A 1 88 ? -21.198 1.641 11.085 1.00 96.44 88 TYR A O 1
ATOM 682 N N . LEU A 1 89 ? -19.009 1.683 11.605 1.00 96.88 89 LEU A N 1
ATOM 683 C CA . LEU A 1 89 ? -18.844 0.229 11.664 1.00 96.88 89 LEU A CA 1
ATOM 684 C C . LEU A 1 89 ? -19.675 -0.404 12.791 1.00 96.88 89 LEU A C 1
ATOM 686 O O . LEU A 1 89 ? -20.337 -1.420 12.563 1.00 96.88 89 LEU A O 1
ATOM 690 N N . GLU A 1 90 ? -19.723 0.212 13.976 1.00 95.75 90 GLU A N 1
ATOM 691 C CA . GLU A 1 90 ? -20.587 -0.250 15.068 1.00 95.75 90 GLU A CA 1
ATOM 692 C C . GLU A 1 90 ? -22.068 -0.114 14.720 1.00 95.75 90 GLU A C 1
ATOM 694 O O . GLU A 1 90 ? -22.852 -1.026 14.994 1.00 95.75 90 GLU A O 1
ATOM 699 N N . ASN A 1 91 ? -22.476 0.993 14.096 1.00 96.62 91 ASN A N 1
ATOM 700 C CA . ASN A 1 91 ? -23.865 1.184 13.686 1.00 96.62 91 ASN A CA 1
ATOM 701 C C . ASN A 1 91 ? -24.284 0.158 12.628 1.00 96.62 91 ASN A C 1
ATOM 703 O O . ASN A 1 91 ? -25.359 -0.436 12.746 1.00 96.62 91 ASN A O 1
ATOM 707 N N . ARG A 1 92 ? -23.416 -0.135 11.652 1.00 96.38 92 ARG A N 1
ATOM 708 C CA . ARG A 1 92 ? -23.659 -1.194 10.666 1.00 96.38 92 ARG A CA 1
ATOM 709 C C . ARG A 1 92 ? -23.769 -2.566 11.325 1.00 96.38 92 ARG A C 1
ATOM 711 O O . ARG A 1 92 ? -24.713 -3.294 11.032 1.00 96.38 92 ARG A O 1
ATOM 718 N N . ARG A 1 93 ? -22.872 -2.902 12.255 1.00 94.75 93 ARG A N 1
ATOM 719 C CA . ARG A 1 93 ? -22.919 -4.166 13.009 1.00 94.75 93 ARG A CA 1
ATOM 720 C C . ARG A 1 93 ? -24.204 -4.314 13.827 1.00 94.75 93 ARG A C 1
ATOM 722 O O . ARG A 1 93 ? -24.772 -5.399 13.885 1.00 94.75 93 ARG A O 1
ATOM 729 N N . LYS A 1 94 ? -24.701 -3.232 14.437 1.00 94.94 94 LYS A N 1
ATOM 730 C CA . LYS A 1 94 ? -25.995 -3.237 15.150 1.00 94.94 94 LYS A CA 1
ATOM 731 C C . LYS A 1 94 ? -27.167 -3.536 14.211 1.00 94.94 94 LYS A C 1
ATOM 733 O O . LYS A 1 94 ? -28.100 -4.222 14.613 1.00 94.94 94 LYS A O 1
ATOM 738 N N . GLN A 1 95 ? -27.123 -3.026 12.981 1.00 96.56 95 GLN A N 1
ATOM 739 C CA . GLN A 1 95 ? -28.157 -3.257 11.965 1.00 96.56 95 GLN A CA 1
ATOM 740 C C . GLN A 1 95 ? -28.034 -4.635 11.296 1.00 96.56 95 GLN A C 1
ATOM 742 O O . GLN A 1 95 ? -29.034 -5.199 10.858 1.00 96.56 95 GLN A O 1
ATOM 747 N N . GLN A 1 96 ? -26.819 -5.176 11.211 1.00 96.19 96 GLN A N 1
ATOM 748 C CA . GLN A 1 96 ? -26.492 -6.437 10.550 1.00 96.19 96 GLN A CA 1
ATOM 749 C C . GLN A 1 96 ? -25.659 -7.309 11.502 1.00 96.19 96 GLN A C 1
ATOM 751 O O . GLN A 1 96 ? -24.433 -7.249 11.456 1.00 96.19 96 GLN A O 1
ATOM 756 N N . PRO A 1 97 ? -26.285 -8.150 12.347 1.00 88.94 97 PRO A N 1
ATOM 757 C CA . PRO A 1 97 ? -25.567 -8.908 13.379 1.00 88.94 97 PRO A CA 1
ATOM 758 C C . PRO A 1 97 ? -24.485 -9.867 12.859 1.00 88.94 97 PRO A C 1
ATOM 760 O O . PRO A 1 97 ? -23.584 -10.228 13.610 1.00 88.94 97 PRO A O 1
ATOM 763 N N . LEU A 1 98 ? -24.573 -10.283 11.590 1.00 92.56 98 LEU A N 1
ATOM 764 C CA . LEU A 1 98 ? -23.568 -11.124 10.930 1.00 92.56 98 LEU A CA 1
ATOM 765 C C . LEU A 1 98 ? -22.349 -10.334 10.426 1.00 92.56 98 LEU A C 1
ATOM 767 O O . LEU A 1 98 ? -21.307 -10.939 10.185 1.00 92.56 98 LEU A O 1
ATOM 771 N N . PHE A 1 99 ? -22.464 -9.010 10.285 1.00 95.81 99 PHE A N 1
ATOM 772 C CA . PHE A 1 99 ? -21.368 -8.161 9.831 1.00 95.81 99 PHE A CA 1
ATOM 773 C C . PHE A 1 99 ? -20.311 -8.054 10.926 1.00 95.81 99 PHE A C 1
ATOM 775 O O . PHE A 1 99 ? -20.547 -7.485 11.993 1.00 95.81 99 PHE A O 1
ATOM 782 N N . THR A 1 100 ? -19.124 -8.584 10.659 1.00 95.75 100 THR A N 1
ATOM 783 C CA . THR A 1 100 ? -17.986 -8.542 11.580 1.00 95.75 100 THR A CA 1
ATOM 784 C C . THR A 1 100 ? -16.843 -7.749 10.973 1.00 95.75 100 THR A C 1
ATOM 786 O O . THR A 1 100 ? -16.599 -7.804 9.765 1.00 95.75 100 THR A O 1
ATOM 789 N N . TYR A 1 101 ? -16.137 -6.995 11.812 1.00 96.69 101 TYR A N 1
ATOM 790 C CA . TYR A 1 101 ? -15.056 -6.147 11.343 1.00 96.69 101 TYR A CA 1
ATOM 791 C C . TYR A 1 101 ? -13.911 -6.030 12.345 1.00 96.69 101 TYR A C 1
ATOM 793 O O . TYR A 1 101 ? -14.091 -6.249 13.541 1.00 96.69 101 TYR A O 1
ATOM 801 N N . GLU A 1 102 ? -12.760 -5.603 11.840 1.00 96.06 102 GLU A N 1
ATOM 802 C CA . GLU A 1 102 ? -11.651 -5.081 12.637 1.00 96.06 102 GLU A CA 1
ATOM 803 C C . GLU A 1 102 ? -11.060 -3.826 11.981 1.00 96.06 102 GLU A C 1
ATOM 805 O O . GLU A 1 102 ? -11.171 -3.612 10.771 1.00 96.06 102 GLU A O 1
ATOM 810 N N . VAL A 1 103 ? -10.385 -3.010 12.782 1.00 97.06 103 VAL A N 1
ATOM 811 C CA . VAL A 1 103 ? -9.553 -1.891 12.356 1.00 97.06 103 VAL A CA 1
ATOM 812 C C . VAL A 1 103 ? -8.122 -2.177 12.797 1.00 97.06 103 VAL A C 1
ATOM 814 O O . VAL A 1 103 ? -7.839 -2.331 13.984 1.00 97.06 103 VAL A O 1
ATOM 817 N N . ILE A 1 104 ? -7.201 -2.245 11.840 1.00 94.75 104 ILE A N 1
ATOM 818 C CA . ILE A 1 104 ? -5.777 -2.465 12.086 1.00 94.75 104 ILE A CA 1
ATOM 819 C C . ILE A 1 104 ? -5.037 -1.165 11.787 1.00 94.75 104 ILE A C 1
ATOM 821 O O . ILE A 1 104 ? -4.850 -0.793 10.627 1.00 94.75 104 ILE A O 1
ATOM 825 N N . VAL A 1 105 ? -4.578 -0.488 12.834 1.00 93.81 105 VAL A N 1
ATOM 826 C CA . VAL A 1 105 ? -3.712 0.684 12.715 1.00 93.81 105 VAL A CA 1
ATOM 827 C C . VAL A 1 105 ? -2.274 0.213 12.530 1.00 93.81 105 VAL A C 1
ATOM 829 O O . VAL A 1 105 ? -1.690 -0.402 13.420 1.00 93.81 105 VAL A O 1
ATOM 832 N N . VAL A 1 106 ? -1.686 0.508 11.374 1.00 91.44 106 VAL A N 1
ATOM 833 C CA . VAL A 1 106 ? -0.292 0.191 11.048 1.00 91.44 106 VAL A CA 1
ATOM 834 C C . VAL A 1 106 ? 0.543 1.455 11.203 1.00 91.44 106 VAL A C 1
ATOM 836 O O . VAL A 1 106 ? 0.631 2.279 10.293 1.00 91.44 106 VAL A O 1
ATOM 839 N N . ASN A 1 107 ? 1.152 1.609 12.375 1.00 89.31 107 ASN A N 1
ATOM 840 C CA . ASN A 1 107 ? 2.039 2.713 12.699 1.00 89.31 107 ASN A CA 1
ATOM 841 C C . ASN A 1 107 ? 3.446 2.481 12.120 1.00 89.31 107 ASN A C 1
ATOM 843 O O . ASN A 1 107 ? 4.188 1.604 12.565 1.00 89.31 107 ASN A O 1
ATOM 847 N N . ASP A 1 108 ? 3.840 3.315 11.162 1.00 87.19 108 ASP A N 1
ATOM 848 C CA . ASP A 1 108 ? 5.104 3.244 10.427 1.00 87.19 108 ASP A CA 1
ATOM 849 C C . ASP A 1 108 ? 6.270 3.907 11.193 1.00 87.19 108 ASP A C 1
ATOM 851 O O . ASP A 1 108 ? 7.006 4.741 10.662 1.00 87.19 108 ASP A O 1
ATOM 855 N N . GLY A 1 109 ? 6.421 3.580 12.479 1.00 86.00 109 GLY A N 1
ATOM 856 C CA . GLY A 1 109 ? 7.490 4.111 13.331 1.00 86.00 109 GLY A CA 1
ATOM 857 C C . GLY A 1 109 ? 7.373 5.616 13.600 1.00 86.00 109 GLY A C 1
ATOM 858 O O . GLY A 1 109 ? 8.362 6.344 13.458 1.00 86.00 109 GLY A O 1
ATOM 859 N N . SER A 1 110 ? 6.165 6.089 13.933 1.00 88.19 110 SER A N 1
ATOM 860 C CA . SER A 1 110 ? 5.913 7.492 14.297 1.00 88.19 110 SER A CA 1
ATOM 861 C C . SER A 1 110 ? 6.829 7.990 15.418 1.00 88.19 110 SER A C 1
ATOM 863 O O . SER A 1 110 ? 7.269 7.225 16.275 1.00 88.19 110 SER A O 1
ATOM 865 N N . LYS A 1 111 ? 7.113 9.295 15.396 1.00 89.62 111 LYS A N 1
ATOM 866 C CA . LYS A 1 111 ? 7.935 9.996 16.400 1.00 89.62 111 LYS A CA 1
ATOM 867 C C . LYS A 1 111 ? 7.108 10.799 17.409 1.00 89.62 111 LYS A C 1
ATOM 869 O O . LYS A 1 111 ? 7.682 11.398 18.312 1.00 89.62 111 LYS A O 1
ATOM 874 N N . ASP A 1 112 ? 5.802 10.865 17.196 1.00 92.06 112 ASP A N 1
ATOM 875 C CA . ASP A 1 112 ? 4.821 11.536 18.046 1.00 92.06 112 ASP A CA 1
ATOM 876 C C . ASP A 1 112 ? 4.003 10.495 18.841 1.00 92.06 112 ASP A C 1
ATOM 878 O O . ASP A 1 112 ? 4.375 9.319 18.890 1.00 92.06 112 ASP A O 1
ATOM 882 N N . LYS A 1 113 ? 2.875 10.902 19.438 1.00 94.56 113 LYS A N 1
ATOM 883 C CA . LYS A 1 113 ? 2.027 10.034 20.269 1.00 94.56 113 LYS A CA 1
ATOM 884 C C . LYS A 1 113 ? 1.026 9.184 19.477 1.00 94.56 113 LYS A C 1
ATOM 886 O O . LYS A 1 113 ? 0.025 8.726 20.030 1.00 94.56 113 LYS A O 1
ATOM 891 N N . THR A 1 114 ? 1.249 8.970 18.177 1.00 92.62 114 THR A N 1
ATOM 892 C CA . THR A 1 114 ? 0.334 8.195 17.316 1.00 92.62 114 THR A CA 1
ATOM 893 C C . THR A 1 114 ? 0.047 6.801 17.878 1.00 92.62 114 THR A C 1
ATOM 895 O O . THR A 1 114 ? -1.092 6.337 17.835 1.00 92.62 114 THR A O 1
ATOM 898 N N . THR A 1 115 ? 1.063 6.121 18.421 1.00 92.75 115 THR A N 1
ATOM 899 C CA . THR A 1 115 ? 0.899 4.773 18.991 1.00 92.75 115 THR A CA 1
ATOM 900 C C . THR A 1 115 ? -0.025 4.799 20.201 1.00 92.75 115 THR A C 1
ATOM 902 O O . THR A 1 115 ? -0.921 3.969 20.325 1.00 92.75 115 THR A O 1
ATOM 905 N N . GLU A 1 116 ? 0.190 5.756 21.099 1.00 93.50 116 GLU A N 1
ATOM 906 C CA . GLU A 1 116 ? -0.562 5.930 22.333 1.00 93.50 116 GLU A CA 1
ATOM 907 C C . GLU A 1 116 ? -2.026 6.235 22.031 1.00 93.50 116 GLU A C 1
ATOM 909 O O . GLU A 1 116 ? -2.903 5.619 22.632 1.00 93.50 116 GLU A O 1
ATOM 914 N N . VAL A 1 117 ? -2.286 7.122 21.066 1.00 94.94 117 VAL A N 1
ATOM 915 C CA . VAL A 1 117 ? -3.637 7.435 20.580 1.00 94.94 117 VAL A CA 1
ATOM 916 C C . VAL A 1 117 ? -4.311 6.183 20.014 1.00 94.94 117 VAL A C 1
ATOM 918 O O . VAL A 1 117 ? -5.411 5.837 20.432 1.00 94.94 117 VAL A O 1
ATOM 921 N N . ALA A 1 118 ? -3.644 5.431 19.135 1.00 93.56 118 ALA A N 1
ATOM 922 C CA . ALA A 1 118 ? -4.209 4.204 18.569 1.00 93.56 118 ALA A CA 1
ATOM 923 C C . ALA A 1 118 ? -4.530 3.145 19.647 1.00 93.56 118 ALA A C 1
ATOM 925 O O . ALA A 1 118 ? -5.568 2.477 19.600 1.00 93.56 118 ALA A O 1
ATOM 926 N N . LEU A 1 119 ? -3.666 3.016 20.660 1.00 93.06 119 LEU A N 1
ATOM 927 C CA . LEU A 1 119 ? -3.867 2.096 21.781 1.00 93.06 119 LEU A CA 1
ATOM 928 C C . LEU A 1 119 ? -5.037 2.505 22.689 1.00 93.06 119 LEU A C 1
ATOM 930 O O . LEU A 1 119 ? -5.627 1.630 23.324 1.00 93.06 119 LEU A O 1
ATOM 934 N N . GLN A 1 120 ? -5.417 3.787 22.749 1.00 94.00 120 GLN A N 1
ATOM 935 C CA . GLN A 1 120 ? -6.627 4.211 23.469 1.00 94.00 120 GLN A CA 1
ATOM 936 C C . GLN A 1 120 ? -7.880 3.565 22.863 1.00 94.00 120 GLN A C 1
ATO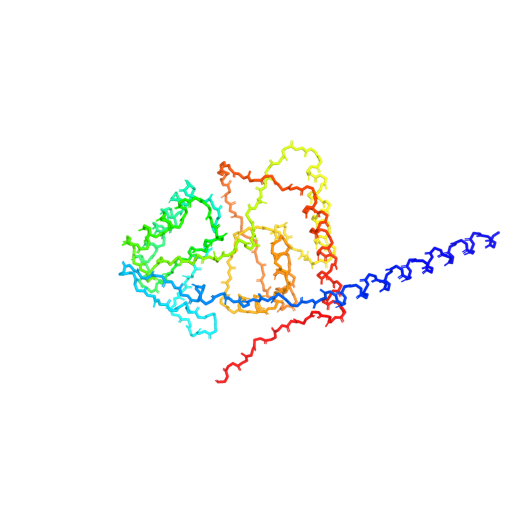M 938 O O . GLN A 1 120 ? -8.681 2.998 23.605 1.00 94.00 120 GLN A O 1
ATOM 943 N N . TYR A 1 121 ? -7.994 3.530 21.531 1.00 94.94 121 TYR A N 1
ATOM 944 C CA . TYR A 1 121 ? -9.106 2.860 20.846 1.00 94.94 121 TYR A CA 1
ATOM 945 C C . TYR A 1 121 ? -9.099 1.342 21.062 1.00 94.94 121 TYR A C 1
ATOM 947 O O . TYR A 1 121 ? -10.159 0.747 21.238 1.00 94.94 121 TYR A O 1
ATOM 955 N N . THR A 1 122 ? -7.921 0.712 21.144 1.00 93.81 122 THR A N 1
ATOM 956 C CA . THR A 1 122 ? -7.811 -0.713 21.523 1.00 93.81 122 THR A CA 1
ATOM 957 C C . THR A 1 122 ? -8.361 -0.968 22.928 1.00 93.81 122 THR A C 1
ATOM 959 O O . THR A 1 122 ? -9.090 -1.933 23.142 1.00 93.81 122 THR A O 1
ATOM 962 N N . ARG A 1 123 ? -8.056 -0.094 23.898 1.00 92.31 123 ARG A N 1
ATOM 963 C CA . ARG A 1 123 ? -8.577 -0.208 25.273 1.00 92.31 123 ARG A CA 1
ATOM 964 C C . ARG A 1 123 ? -10.081 0.046 25.353 1.00 92.31 123 ARG A C 1
ATOM 966 O O . ARG A 1 123 ? -10.750 -0.582 26.162 1.00 92.31 123 ARG A O 1
ATOM 973 N N . GLN A 1 124 ? -10.595 0.962 24.536 1.00 93.44 124 GLN A N 1
ATOM 974 C CA . GLN A 1 124 ? -12.007 1.337 24.528 1.00 93.44 124 GLN A CA 1
ATOM 975 C C . GLN A 1 124 ? -12.897 0.296 23.833 1.00 93.44 124 GLN A C 1
ATOM 977 O O . GLN A 1 124 ? -13.980 0.001 24.332 1.00 93.44 124 GLN A O 1
ATOM 982 N N . PHE A 1 125 ? -12.464 -0.244 22.690 1.00 93.12 125 PHE A N 1
ATOM 983 C CA . PHE A 1 125 ? -13.282 -1.129 21.850 1.00 93.12 125 PHE A CA 1
ATOM 984 C C . PHE A 1 125 ? -12.928 -2.614 21.971 1.00 93.12 125 PHE A C 1
ATOM 986 O O . PHE A 1 125 ? -13.736 -3.444 21.562 1.00 93.12 125 PHE A O 1
ATOM 993 N N . GLY A 1 126 ? -11.764 -2.941 22.538 1.00 92.44 126 GLY A N 1
ATOM 994 C CA . GLY A 1 126 ? -11.230 -4.298 22.590 1.00 92.44 126 GLY A CA 1
ATOM 995 C C . GLY A 1 126 ? -10.280 -4.608 21.428 1.00 92.44 126 GLY A C 1
ATOM 996 O O . GLY A 1 126 ? -10.369 -4.038 20.337 1.00 92.44 126 GLY A O 1
ATOM 997 N N . ALA A 1 127 ? -9.346 -5.530 21.675 1.00 90.19 127 ALA A N 1
ATOM 998 C CA . ALA A 1 127 ? -8.337 -5.954 20.697 1.00 90.19 127 ALA A CA 1
ATOM 999 C C . ALA A 1 127 ? -8.879 -6.916 19.619 1.00 90.19 127 ALA A C 1
ATOM 1001 O O . ALA A 1 127 ? -8.179 -7.255 18.662 1.00 90.19 127 ALA A O 1
ATOM 1002 N N . ASP A 1 128 ? -10.132 -7.346 19.760 1.00 90.38 128 ASP A N 1
ATOM 1003 C CA . ASP A 1 128 ? -10.917 -8.013 18.724 1.00 90.38 128 ASP A CA 1
ATOM 1004 C C . ASP A 1 128 ? -11.347 -7.041 17.617 1.00 90.38 128 ASP A C 1
ATOM 1006 O O . ASP A 1 128 ? -11.438 -7.447 16.461 1.00 90.38 128 ASP A O 1
ATOM 1010 N N . LYS A 1 129 ? -11.548 -5.757 17.948 1.00 93.75 129 LYS A N 1
ATOM 1011 C CA . LYS A 1 129 ? -12.013 -4.733 16.999 1.00 93.75 129 LYS A CA 1
ATOM 1012 C C . LYS A 1 129 ? -10.943 -3.763 16.563 1.00 93.75 129 LYS A C 1
ATOM 1014 O O . LYS A 1 129 ? -10.978 -3.326 15.420 1.00 93.75 129 LYS A O 1
ATOM 1019 N N . VAL A 1 130 ? -10.031 -3.373 17.449 1.00 95.81 130 VAL A N 1
ATOM 1020 C CA . VAL A 1 130 ? -8.982 -2.403 17.122 1.00 95.81 130 VAL A CA 1
ATOM 1021 C C . VAL A 1 130 ? -7.632 -2.977 17.508 1.00 95.81 130 VAL A C 1
ATOM 1023 O O . VAL A 1 130 ? -7.388 -3.282 18.670 1.00 95.81 130 VAL A O 1
ATOM 1026 N N . ARG A 1 131 ? -6.740 -3.107 16.527 1.00 94.75 131 ARG A N 1
ATOM 1027 C CA . ARG A 1 131 ? -5.384 -3.639 16.698 1.00 94.75 131 ARG A CA 1
ATOM 1028 C C . ARG A 1 131 ? -4.364 -2.616 16.240 1.00 94.75 131 ARG A C 1
ATOM 1030 O O . ARG A 1 131 ? -4.582 -1.911 15.258 1.00 94.75 131 ARG A O 1
ATOM 1037 N N . VAL A 1 132 ? -3.221 -2.572 16.917 1.00 92.44 132 VAL A N 1
ATOM 1038 C CA . VAL A 1 132 ? -2.126 -1.656 16.577 1.00 92.44 132 VAL A CA 1
ATOM 1039 C C . VAL A 1 132 ? -0.874 -2.458 16.247 1.00 92.44 132 VAL A C 1
ATOM 1041 O O . VAL A 1 132 ? -0.343 -3.178 17.091 1.00 92.44 132 VAL A O 1
ATOM 1044 N N . LEU A 1 133 ? -0.387 -2.309 15.017 1.00 89.81 133 LEU A N 1
ATOM 1045 C CA . LEU A 1 133 ? 0.907 -2.808 14.564 1.00 89.81 133 LEU A CA 1
ATOM 1046 C C . LEU A 1 133 ? 1.892 -1.642 14.522 1.00 89.81 133 LEU A C 1
ATOM 1048 O O . LEU A 1 133 ? 1.718 -0.725 13.728 1.00 89.81 133 LEU A O 1
ATOM 1052 N N . THR A 1 134 ? 2.947 -1.685 15.336 1.00 87.25 134 THR A N 1
ATOM 1053 C CA . THR A 1 134 ? 4.024 -0.684 15.280 1.00 87.25 134 THR A CA 1
ATOM 1054 C C . THR A 1 134 ? 5.256 -1.269 14.605 1.00 87.25 134 THR A C 1
ATOM 1056 O O . THR A 1 134 ? 5.851 -2.226 15.104 1.00 87.25 134 THR A O 1
ATOM 1059 N N . LEU A 1 135 ? 5.637 -0.688 13.470 1.00 84.12 135 LEU A N 1
ATOM 1060 C CA . LEU A 1 135 ? 6.824 -1.078 12.718 1.00 84.12 135 LEU A CA 1
ATOM 1061 C C . LEU A 1 135 ? 8.092 -0.553 13.398 1.00 84.12 135 LEU A C 1
ATOM 1063 O O . LEU A 1 135 ? 8.129 0.569 13.905 1.00 84.12 135 LEU A O 1
ATOM 1067 N N . VAL A 1 136 ? 9.155 -1.361 13.388 1.00 80.94 136 VAL A N 1
ATOM 1068 C CA . VAL A 1 136 ? 10.435 -1.020 14.041 1.00 80.94 136 VAL A CA 1
ATOM 1069 C C . VAL A 1 136 ? 11.167 0.085 13.284 1.00 80.94 136 VAL A C 1
ATOM 1071 O O . VAL A 1 136 ? 11.902 0.879 13.870 1.00 80.94 136 VAL A O 1
ATOM 1074 N N . LYS A 1 137 ? 10.972 0.137 11.967 1.00 77.88 137 LYS A N 1
ATOM 1075 C CA . LYS A 1 137 ? 11.589 1.111 11.075 1.00 77.88 137 LYS A CA 1
ATOM 1076 C C . LYS A 1 137 ? 10.526 1.685 10.154 1.00 77.88 137 LYS A C 1
ATOM 1078 O O . LYS A 1 137 ? 9.749 0.926 9.584 1.00 77.88 137 LYS A O 1
ATOM 1083 N N . ASN A 1 138 ? 10.572 3.001 9.960 1.00 75.81 138 ASN A N 1
ATOM 1084 C CA . ASN A 1 138 ? 9.773 3.673 8.945 1.00 75.81 138 ASN A CA 1
ATOM 1085 C C . ASN A 1 138 ? 10.121 3.117 7.550 1.00 75.81 138 ASN A C 1
ATOM 1087 O O . ASN A 1 138 ? 11.268 3.227 7.100 1.00 75.81 138 ASN A O 1
ATOM 1091 N N . ARG A 1 139 ? 9.141 2.505 6.886 1.00 70.81 139 ARG A N 1
ATOM 1092 C CA . ARG A 1 139 ? 9.243 1.960 5.522 1.00 70.81 139 ARG A CA 1
ATOM 1093 C C . ARG A 1 139 ? 8.749 2.964 4.480 1.00 70.81 139 ARG A C 1
ATOM 1095 O O . ARG A 1 139 ? 9.182 2.925 3.331 1.00 70.81 139 ARG A O 1
ATOM 1102 N N . GLY A 1 140 ? 7.968 3.950 4.913 1.00 64.31 140 GLY A N 1
ATOM 1103 C CA . GLY A 1 140 ? 7.592 5.122 4.146 1.00 64.31 140 GLY A CA 1
ATOM 1104 C C . GLY A 1 140 ? 6.419 4.872 3.200 1.00 64.31 140 GLY A C 1
ATOM 1105 O O . GLY A 1 140 ? 6.447 3.994 2.349 1.00 64.31 140 GLY A O 1
ATOM 1106 N N . LYS A 1 141 ? 5.411 5.736 3.313 1.00 61.94 141 LYS A N 1
ATOM 1107 C CA . LYS A 1 141 ? 4.352 6.015 2.316 1.00 61.94 141 LYS A CA 1
ATOM 1108 C C . LYS A 1 141 ? 3.778 7.441 2.491 1.00 61.94 141 LYS A C 1
ATOM 1110 O O . LYS A 1 141 ? 2.928 7.894 1.735 1.00 61.94 141 LYS A O 1
ATOM 1115 N N . GLY A 1 142 ? 4.239 8.164 3.517 1.00 44.59 142 GLY A N 1
ATOM 1116 C CA . GLY A 1 142 ? 3.523 9.289 4.121 1.00 44.59 142 GLY A CA 1
ATOM 1117 C C . GLY A 1 142 ? 3.830 10.667 3.543 1.00 44.59 142 GLY A C 1
ATOM 1118 O O . GLY A 1 142 ? 4.217 11.561 4.295 1.00 44.59 142 GLY A O 1
ATOM 1119 N N . GLY A 1 143 ? 3.658 10.883 2.238 1.00 39.06 143 GLY A N 1
ATOM 1120 C CA . GLY A 1 143 ? 3.746 12.249 1.716 1.00 39.06 143 GLY A CA 1
ATOM 1121 C C . GLY A 1 143 ? 2.973 12.485 0.430 1.00 39.06 143 GLY A C 1
ATOM 1122 O O . GLY A 1 143 ? 3.512 12.348 -0.652 1.00 39.06 143 GLY A O 1
ATOM 1123 N N . ALA A 1 144 ? 1.735 12.947 0.524 1.00 37.84 144 ALA A N 1
ATOM 1124 C CA . ALA A 1 144 ? 1.084 13.594 -0.610 1.00 37.84 144 ALA A CA 1
ATOM 1125 C C . ALA A 1 144 ? 0.993 15.092 -0.318 1.00 37.84 144 ALA A C 1
ATOM 1127 O O . ALA A 1 144 ? 0.147 15.495 0.468 1.00 37.84 144 ALA A O 1
ATOM 1128 N N . VAL A 1 145 ? 1.864 15.916 -0.912 1.00 39.09 145 VAL A N 1
ATOM 1129 C CA . VAL A 1 145 ? 1.752 17.386 -0.808 1.00 39.09 145 VAL A CA 1
ATOM 1130 C C . VAL A 1 145 ? 0.914 18.004 -1.892 1.00 39.09 145 VAL A C 1
ATOM 1132 O O . VAL A 1 145 ? 0.997 17.670 -3.076 1.00 39.09 145 VAL A O 1
ATOM 1135 N N . ARG A 1 146 ? 0.353 19.137 -1.486 1.00 36.62 146 ARG A N 1
ATOM 1136 C CA . ARG A 1 146 ? 0.005 20.251 -2.344 1.00 36.62 146 ARG A CA 1
ATOM 1137 C C . ARG A 1 146 ? 1.155 21.266 -2.462 1.00 36.62 146 ARG A C 1
ATOM 1139 O O . ARG A 1 146 ? 1.484 21.960 -1.511 1.00 36.62 146 ARG A O 1
ATOM 1146 N N . MET A 1 147 ? 1.675 21.447 -3.674 1.00 36.16 147 MET A N 1
ATOM 1147 C CA . MET A 1 147 ? 2.190 22.746 -4.128 1.00 36.16 147 MET A CA 1
ATOM 1148 C C . MET A 1 147 ? 1.256 23.260 -5.225 1.00 36.16 147 MET A C 1
ATOM 1150 O O . MET A 1 147 ? 1.048 22.579 -6.229 1.00 36.16 147 MET A O 1
ATOM 1154 N N . ARG A 1 148 ? 0.655 24.442 -5.049 1.00 43.16 148 ARG A N 1
ATOM 1155 C CA . ARG A 1 148 ? -0.123 25.102 -6.111 1.00 43.16 148 ARG A CA 1
ATOM 1156 C C . ARG A 1 148 ? 0.853 25.819 -7.056 1.00 43.16 148 ARG A C 1
ATOM 1158 O O . ARG A 1 148 ? 1.189 26.971 -6.830 1.00 43.16 148 ARG A O 1
ATOM 1165 N N . SER A 1 149 ? 1.341 25.125 -8.085 1.00 65.88 149 SER A N 1
ATOM 1166 C CA . SER A 1 149 ? 2.179 25.701 -9.150 1.00 65.88 149 SER A CA 1
ATOM 1167 C C . SER A 1 149 ? 1.871 25.037 -10.493 1.00 65.88 149 SER A C 1
ATOM 1169 O O . SER A 1 149 ? 1.602 23.835 -10.541 1.00 65.88 149 SER A O 1
ATOM 1171 N N . LEU A 1 150 ? 1.945 25.801 -11.587 1.00 68.75 150 LEU A N 1
ATOM 1172 C CA . LEU A 1 150 ? 1.795 25.305 -12.964 1.00 68.75 150 LEU A CA 1
ATOM 1173 C C . LEU A 1 150 ? 2.786 24.171 -13.282 1.00 68.75 150 LEU A C 1
ATOM 1175 O O . LEU A 1 150 ? 2.455 23.237 -14.009 1.00 68.75 150 LEU A O 1
ATOM 1179 N N . PHE A 1 151 ? 3.963 24.198 -12.651 1.00 73.69 151 PHE A N 1
ATOM 1180 C CA . PHE A 1 151 ? 4.970 23.144 -12.758 1.00 73.69 151 PHE A CA 1
ATOM 1181 C C . PHE A 1 151 ? 4.465 21.787 -12.242 1.00 73.69 151 PHE A C 1
ATOM 1183 O O . PHE A 1 151 ? 4.750 20.756 -12.844 1.00 73.69 151 PHE A O 1
ATOM 1190 N N . ARG A 1 152 ? 3.636 21.766 -11.184 1.00 70.12 152 ARG A N 1
ATOM 1191 C CA . ARG A 1 152 ? 3.014 20.525 -10.691 1.00 70.12 152 ARG A CA 1
ATOM 1192 C C . ARG A 1 152 ? 2.072 19.950 -11.730 1.00 70.12 152 ARG A C 1
ATOM 1194 O O . ARG A 1 152 ? 2.093 18.753 -11.956 1.00 70.12 152 ARG A O 1
ATOM 1201 N N . THR A 1 153 ? 1.227 20.784 -12.326 1.00 75.50 153 THR A N 1
ATOM 1202 C CA . THR A 1 153 ? 0.253 20.323 -13.319 1.00 75.50 153 THR A CA 1
ATOM 1203 C C . THR A 1 153 ? 0.967 19.649 -14.489 1.00 75.50 153 THR A C 1
ATOM 1205 O O . THR A 1 153 ? 0.575 18.560 -14.894 1.00 75.50 153 THR A O 1
ATOM 1208 N N . PHE A 1 154 ? 2.078 20.229 -14.952 1.00 82.00 154 PHE A N 1
ATOM 1209 C CA . PHE A 1 154 ? 2.936 19.605 -15.956 1.00 82.00 154 PHE A CA 1
ATOM 1210 C C . PHE A 1 154 ? 3.537 18.269 -15.482 1.00 82.00 154 PHE A C 1
ATOM 1212 O O . PHE A 1 154 ? 3.388 17.262 -16.171 1.00 82.00 154 PHE A O 1
ATOM 1219 N N . LEU A 1 155 ? 4.157 18.228 -14.295 1.00 79.25 155 LEU A N 1
ATOM 1220 C CA . LEU A 1 155 ? 4.732 16.993 -13.739 1.00 79.25 155 LEU A CA 1
ATOM 1221 C C . LEU A 1 155 ? 3.684 15.898 -13.502 1.00 79.25 155 LEU A C 1
ATOM 1223 O O . LEU A 1 155 ? 3.959 14.729 -13.742 1.00 79.25 155 LEU A O 1
ATOM 1227 N N . MET A 1 156 ? 2.482 16.272 -13.069 1.00 77.50 156 MET A N 1
ATOM 1228 C CA . MET A 1 156 ? 1.350 15.373 -12.853 1.00 77.50 156 MET A CA 1
ATOM 1229 C C . MET A 1 156 ? 0.887 14.763 -14.175 1.00 77.50 156 MET A C 1
ATOM 1231 O O . MET A 1 156 ? 0.772 13.546 -14.264 1.00 77.50 156 MET A O 1
ATOM 1235 N N . TYR A 1 157 ? 0.676 15.575 -15.219 1.00 83.94 157 TYR A N 1
ATOM 1236 C CA . TYR A 1 157 ? 0.311 15.053 -16.538 1.00 83.94 157 TYR A CA 1
ATOM 1237 C C . TYR A 1 157 ? 1.420 14.189 -17.144 1.00 83.94 157 TYR A C 1
ATOM 1239 O O . TYR A 1 157 ? 1.127 13.138 -17.709 1.00 83.94 157 TYR A O 1
ATOM 1247 N N . GLY A 1 158 ? 2.686 14.583 -16.977 1.00 86.62 158 GLY A N 1
ATOM 1248 C CA . GLY A 1 158 ? 3.831 13.769 -17.380 1.00 86.62 158 GLY A CA 1
ATOM 1249 C C . GLY A 1 158 ? 3.869 12.429 -16.645 1.00 86.62 158 GLY A C 1
ATOM 1250 O O . GLY A 1 158 ? 4.030 11.386 -17.271 1.00 86.62 158 GLY A O 1
ATOM 1251 N N . PHE A 1 159 ? 3.646 12.427 -15.331 1.00 84.69 159 PHE A N 1
ATOM 1252 C CA . PHE A 1 159 ? 3.590 11.203 -14.538 1.00 84.69 159 PHE A CA 1
ATOM 1253 C C . PHE A 1 159 ? 2.410 10.311 -14.942 1.00 84.69 159 PHE A C 1
ATOM 1255 O O . PHE A 1 159 ? 2.603 9.121 -15.170 1.00 84.69 159 PHE A O 1
ATOM 1262 N N . HIS A 1 160 ? 1.215 10.881 -15.118 1.00 86.69 160 HIS A N 1
ATOM 1263 C CA . HIS A 1 160 ? 0.046 10.150 -15.615 1.00 86.69 160 HIS A CA 1
ATOM 1264 C C . HIS A 1 160 ? 0.318 9.524 -16.985 1.00 86.69 160 HIS A C 1
ATOM 1266 O O . HIS A 1 160 ? -0.025 8.365 -17.209 1.00 86.69 160 HIS A O 1
ATOM 1272 N N . PHE A 1 161 ? 0.984 10.254 -17.884 1.00 89.75 161 PHE A N 1
ATOM 1273 C CA . PHE A 1 161 ? 1.409 9.720 -19.173 1.00 89.75 161 PHE A CA 1
ATOM 1274 C C . PHE A 1 161 ? 2.369 8.534 -19.010 1.00 89.75 161 PHE A C 1
ATOM 1276 O O . PHE A 1 161 ? 2.165 7.505 -19.651 1.00 89.75 161 PHE A O 1
ATOM 1283 N N . LEU A 1 162 ? 3.371 8.629 -18.128 1.00 91.31 162 LEU A N 1
ATOM 1284 C CA . LEU A 1 162 ? 4.305 7.529 -17.863 1.00 91.31 162 LEU A CA 1
ATOM 1285 C C . LEU A 1 162 ? 3.595 6.298 -17.285 1.00 91.31 162 LEU A C 1
ATOM 1287 O O . LEU A 1 162 ? 3.854 5.182 -17.736 1.00 91.31 162 LEU A O 1
ATOM 1291 N N . VAL A 1 163 ? 2.682 6.483 -16.327 1.00 91.38 163 VAL A N 1
ATOM 1292 C CA . VAL A 1 163 ? 1.883 5.388 -15.756 1.00 91.38 163 VAL A CA 1
ATOM 1293 C C . VAL A 1 163 ? 1.050 4.714 -16.842 1.00 91.38 163 VAL A C 1
ATOM 1295 O O . VAL A 1 163 ? 1.102 3.490 -16.965 1.00 91.38 163 VAL A O 1
ATOM 1298 N N . TRP A 1 164 ? 0.339 5.502 -17.652 1.00 92.56 164 TRP A N 1
ATOM 1299 C CA . TRP A 1 164 ? -0.491 5.006 -18.749 1.00 92.56 164 TRP A CA 1
ATOM 1300 C C . TRP A 1 164 ? 0.319 4.268 -19.820 1.00 92.56 164 TRP A C 1
ATOM 1302 O O . TRP A 1 164 ? -0.106 3.231 -20.340 1.00 92.56 164 TRP A O 1
ATOM 1312 N N . PHE A 1 165 ? 1.496 4.794 -20.155 1.00 92.50 165 PHE A N 1
ATOM 1313 C CA . PHE A 1 165 ? 2.346 4.242 -21.198 1.00 92.50 165 PHE A CA 1
ATOM 1314 C C . PHE A 1 165 ? 3.002 2.929 -20.754 1.00 92.50 165 PHE A C 1
ATOM 1316 O O . PHE A 1 165 ? 2.935 1.929 -21.481 1.00 92.50 165 PHE A O 1
ATOM 1323 N N . PHE A 1 166 ? 3.597 2.914 -19.556 1.00 90.94 166 PHE A N 1
ATOM 1324 C CA . PHE A 1 166 ? 4.403 1.793 -19.076 1.00 90.94 166 PHE A CA 1
ATOM 1325 C C . PHE A 1 166 ? 3.616 0.750 -18.289 1.00 90.94 166 PHE A C 1
ATOM 1327 O O . PHE A 1 166 ? 3.896 -0.434 -18.446 1.00 90.94 166 PHE A O 1
ATOM 1334 N N . CYS A 1 167 ? 2.660 1.147 -17.452 1.00 90.88 167 CYS A N 1
ATOM 1335 C CA . CYS A 1 167 ? 2.102 0.257 -16.437 1.00 90.88 167 CYS A CA 1
ATOM 1336 C C . CYS A 1 167 ? 0.600 0.019 -16.637 1.00 90.88 167 CYS A C 1
ATOM 1338 O O . CYS A 1 167 ? 0.201 -1.033 -17.129 1.00 90.88 167 CYS A O 1
ATOM 1340 N N . VAL A 1 168 ? -0.237 0.980 -16.255 1.00 92.94 168 VAL A N 1
ATOM 1341 C CA . VAL A 1 168 ? -1.662 0.752 -15.980 1.00 92.94 168 VAL A CA 1
ATOM 1342 C C . VAL A 1 168 ? -2.522 1.527 -16.965 1.00 92.94 168 VAL A C 1
ATOM 1344 O O . VAL A 1 168 ? -2.349 2.731 -17.126 1.00 92.94 168 VAL A O 1
ATOM 1347 N N . ARG A 1 169 ? -3.495 0.862 -17.595 1.00 91.12 169 ARG A N 1
ATOM 1348 C CA . ARG A 1 169 ? -4.457 1.511 -18.507 1.00 91.12 169 ARG A CA 1
ATOM 1349 C C . ARG A 1 169 ? -5.871 1.523 -17.936 1.00 91.12 169 ARG A C 1
ATOM 1351 O O . ARG A 1 169 ? -6.270 0.573 -17.281 1.00 91.12 169 ARG A O 1
ATOM 1358 N N . GLY A 1 170 ? -6.651 2.561 -18.234 1.00 89.94 170 GLY A N 1
ATOM 1359 C CA . GLY A 1 170 ? -8.085 2.593 -17.909 1.00 89.94 170 GLY A CA 1
ATOM 1360 C C . GLY A 1 170 ? -8.433 2.880 -16.444 1.00 89.94 170 GLY A C 1
ATOM 1361 O O . GLY A 1 170 ? -9.579 2.683 -16.065 1.00 89.94 170 GLY A O 1
ATOM 1362 N N . ILE A 1 171 ? -7.474 3.354 -15.643 1.00 90.31 171 ILE A N 1
ATOM 1363 C CA . ILE A 1 171 ? -7.686 3.831 -14.268 1.00 90.31 171 ILE A CA 1
ATOM 1364 C C . ILE A 1 171 ? -7.238 5.291 -14.220 1.00 90.31 171 ILE A C 1
ATOM 1366 O O . ILE A 1 171 ? -6.148 5.604 -14.707 1.00 90.31 171 ILE A O 1
ATOM 1370 N N . LYS A 1 172 ? -8.077 6.185 -13.689 1.00 87.38 172 LYS A N 1
ATOM 1371 C CA . LYS A 1 172 ? -7.798 7.626 -13.639 1.00 87.38 172 LYS A CA 1
ATOM 1372 C C . LYS A 1 172 ? -6.884 7.984 -12.476 1.00 87.38 172 LYS A C 1
ATOM 1374 O O . LYS A 1 172 ? -5.920 8.716 -12.687 1.00 87.38 172 LYS A O 1
ATOM 1379 N N . ASP A 1 173 ? -7.172 7.474 -11.280 1.00 86.56 173 ASP A N 1
ATOM 1380 C CA . ASP A 1 173 ? -6.373 7.716 -10.079 1.00 86.56 173 ASP A CA 1
ATOM 1381 C C . ASP A 1 173 ? -5.669 6.436 -9.617 1.00 86.56 173 ASP A C 1
ATOM 1383 O O . ASP A 1 173 ? -6.149 5.661 -8.789 1.00 86.56 173 ASP A O 1
ATOM 1387 N N . THR A 1 174 ? -4.473 6.214 -10.157 1.00 88.06 174 THR A N 1
ATOM 1388 C CA . THR A 1 174 ? -3.671 5.037 -9.813 1.00 88.06 174 THR A CA 1
ATOM 1389 C C . THR A 1 174 ? -3.035 5.116 -8.425 1.00 88.06 174 THR A C 1
ATOM 1391 O O . THR A 1 174 ? -2.562 4.101 -7.922 1.00 88.06 174 THR A O 1
ATOM 1394 N N . GLN A 1 175 ? -3.002 6.295 -7.797 1.00 81.00 175 GLN A N 1
ATOM 1395 C CA . GLN A 1 175 ? -2.235 6.562 -6.571 1.00 81.00 175 GLN A CA 1
ATOM 1396 C C . GLN A 1 175 ? -3.118 6.839 -5.351 1.00 81.00 175 GLN A C 1
ATOM 1398 O O . GLN A 1 175 ? -2.601 7.127 -4.273 1.00 81.00 175 GLN A O 1
ATOM 1403 N N . CYS A 1 176 ? -4.440 6.725 -5.490 1.00 84.62 176 CYS A N 1
ATOM 1404 C CA . CYS A 1 176 ? -5.368 6.877 -4.378 1.00 84.62 176 CYS A CA 1
ATOM 1405 C C . CYS A 1 176 ? -5.020 5.923 -3.224 1.00 84.62 176 CYS A C 1
ATOM 1407 O O . CYS A 1 176 ? -5.005 4.708 -3.395 1.00 84.62 176 CYS A O 1
ATOM 1409 N N . GLY A 1 177 ? -4.775 6.446 -2.023 1.00 80.38 177 GLY A N 1
ATOM 1410 C CA . GLY A 1 177 ? -4.460 5.617 -0.854 1.00 80.38 177 GLY A CA 1
ATOM 1411 C C . GLY A 1 177 ? -5.647 4.812 -0.309 1.00 80.38 177 GLY A C 1
ATOM 1412 O O . GLY A 1 177 ? -5.431 3.894 0.481 1.00 80.38 177 GLY A O 1
ATOM 1413 N N . PHE A 1 178 ? -6.875 5.138 -0.727 1.00 88.44 178 PHE A N 1
ATOM 1414 C CA . PHE A 1 178 ? -8.112 4.513 -0.268 1.00 88.44 178 PHE A CA 1
ATOM 1415 C C . PHE A 1 178 ? -8.587 3.464 -1.278 1.00 88.44 178 PHE A C 1
ATOM 1417 O O . PHE A 1 178 ? -9.119 3.789 -2.338 1.00 88.44 178 PHE A O 1
ATOM 1424 N N . LYS A 1 179 ? -8.339 2.190 -0.962 1.00 92.06 179 LYS A N 1
ATOM 1425 C CA . LYS A 1 179 ? -8.627 1.046 -1.835 1.00 92.06 179 LYS A CA 1
ATOM 1426 C C . LYS A 1 179 ? -9.304 -0.072 -1.046 1.00 92.06 179 LYS A C 1
ATOM 1428 O O . LYS A 1 179 ? -8.922 -0.347 0.088 1.00 92.06 179 LYS A O 1
ATOM 1433 N N . LEU A 1 180 ? -10.271 -0.735 -1.678 1.00 95.19 180 LEU A N 1
ATOM 1434 C CA . LEU A 1 180 ? -10.955 -1.912 -1.147 1.00 95.19 180 LEU A CA 1
ATOM 1435 C C . LEU A 1 180 ? -10.581 -3.139 -1.980 1.00 95.19 180 LEU A C 1
ATOM 1437 O O . LEU A 1 180 ? -10.569 -3.079 -3.209 1.00 95.19 180 LEU A O 1
ATOM 1441 N N . PHE A 1 181 ? -10.301 -4.253 -1.310 1.00 95.31 181 PHE A N 1
ATOM 1442 C CA . PHE A 1 181 ? -9.910 -5.508 -1.945 1.00 95.31 181 PHE A CA 1
ATOM 1443 C C . PHE A 1 181 ? -10.778 -6.645 -1.422 1.00 95.31 181 PHE A C 1
ATOM 1445 O O . PHE A 1 181 ? -11.080 -6.702 -0.231 1.00 95.31 181 PHE A O 1
ATOM 1452 N N . THR A 1 182 ? -11.112 -7.599 -2.291 1.00 95.75 182 THR A N 1
ATOM 1453 C CA . THR A 1 182 ? -11.492 -8.930 -1.812 1.00 95.75 182 THR A CA 1
ATOM 1454 C C . THR A 1 182 ? -10.258 -9.619 -1.232 1.00 95.75 182 THR A C 1
ATOM 1456 O O . THR A 1 182 ? -9.125 -9.328 -1.634 1.00 95.75 182 THR A O 1
ATOM 1459 N N . ARG A 1 183 ? -10.459 -10.571 -0.314 1.00 92.75 183 ARG A N 1
ATOM 1460 C CA . ARG A 1 183 ? -9.355 -11.343 0.279 1.00 92.75 183 ARG A CA 1
ATOM 1461 C C . ARG A 1 183 ? -8.489 -12.018 -0.788 1.00 92.75 183 ARG A C 1
ATOM 1463 O O . ARG A 1 183 ? -7.268 -11.954 -0.711 1.00 92.75 183 ARG A O 1
ATOM 1470 N N . GLU A 1 184 ? -9.116 -12.609 -1.804 1.00 92.56 184 GLU A N 1
ATOM 1471 C CA . GLU A 1 184 ? -8.415 -13.264 -2.913 1.00 92.56 184 GLU A CA 1
ATOM 1472 C C . GLU A 1 184 ? -7.579 -12.276 -3.738 1.00 92.56 184 GLU A C 1
ATOM 1474 O O . GLU A 1 184 ? -6.423 -12.561 -4.060 1.00 92.56 184 GLU A O 1
ATOM 1479 N N . ALA A 1 185 ? -8.143 -11.107 -4.064 1.00 94.38 185 ALA A N 1
ATOM 1480 C CA . ALA A 1 185 ? -7.423 -10.082 -4.809 1.00 94.38 185 ALA A CA 1
ATOM 1481 C C . ALA A 1 185 ? -6.214 -9.580 -4.016 1.00 94.38 185 ALA A C 1
ATOM 1483 O O . ALA A 1 185 ? -5.125 -9.507 -4.577 1.00 94.38 185 ALA A O 1
ATOM 1484 N N . ALA A 1 186 ? -6.387 -9.304 -2.719 1.00 92.12 186 ALA A N 1
ATOM 1485 C CA . ALA A 1 186 ? -5.297 -8.905 -1.833 1.00 92.12 186 ALA A CA 1
ATOM 1486 C C . ALA A 1 186 ? -4.194 -9.974 -1.774 1.00 92.12 186 ALA A C 1
ATOM 1488 O O . ALA A 1 186 ? -3.020 -9.654 -1.934 1.00 92.12 186 ALA A O 1
ATOM 1489 N N . LEU A 1 187 ? -4.557 -11.249 -1.607 1.00 90.00 187 LEU A N 1
ATOM 1490 C CA . LEU A 1 187 ? -3.596 -12.350 -1.558 1.00 90.00 187 LEU A CA 1
ATOM 1491 C C . LEU A 1 187 ? -2.712 -12.386 -2.813 1.00 90.00 187 LEU A C 1
ATOM 1493 O O . LEU A 1 187 ? -1.492 -12.403 -2.697 1.00 90.00 187 LEU A O 1
ATOM 1497 N N . LYS A 1 188 ? -3.328 -12.354 -4.002 1.00 90.25 188 LYS A N 1
ATOM 1498 C CA . LYS A 1 188 ? -2.625 -12.425 -5.294 1.00 90.25 188 LYS A CA 1
ATOM 1499 C C . LYS A 1 188 ? -1.735 -11.212 -5.552 1.00 90.25 188 LYS A C 1
ATOM 1501 O O . LYS A 1 188 ? -0.636 -11.351 -6.091 1.00 90.25 188 LYS A O 1
ATOM 1506 N N . THR A 1 189 ? -2.222 -10.017 -5.225 1.00 90.38 189 THR A N 1
ATOM 1507 C CA . THR A 1 189 ? -1.514 -8.776 -5.553 1.00 90.38 189 THR A CA 1
ATOM 1508 C C . THR A 1 189 ? -0.366 -8.509 -4.590 1.00 90.38 189 THR A C 1
ATOM 1510 O O . THR A 1 189 ? 0.734 -8.211 -5.045 1.00 90.38 189 THR A O 1
ATOM 1513 N N . PHE A 1 190 ? -0.576 -8.672 -3.280 1.00 87.12 190 PHE A N 1
ATOM 1514 C CA . PHE A 1 190 ? 0.463 -8.417 -2.282 1.00 87.12 190 PHE A CA 1
ATOM 1515 C C . PHE A 1 190 ? 1.542 -9.507 -2.237 1.00 87.12 190 PHE A C 1
ATOM 1517 O O . PHE A 1 190 ? 2.679 -9.180 -1.907 1.00 87.12 190 PHE A O 1
ATOM 1524 N N . SER A 1 191 ? 1.244 -10.765 -2.600 1.00 84.56 191 SER A N 1
ATOM 1525 C CA . SER A 1 191 ? 2.278 -11.812 -2.712 1.00 84.56 191 SER A CA 1
ATOM 1526 C C . SER A 1 191 ? 3.227 -11.590 -3.891 1.00 84.56 191 SER A C 1
ATOM 1528 O O . SER A 1 191 ? 4.366 -12.034 -3.858 1.00 84.56 191 SER A O 1
ATOM 1530 N N . SER A 1 192 ? 2.768 -10.888 -4.930 1.00 86.06 192 SER A N 1
ATOM 1531 C CA . SER A 1 192 ? 3.543 -10.626 -6.149 1.00 86.06 192 SER A CA 1
ATOM 1532 C C . SER A 1 192 ? 4.186 -9.235 -6.173 1.00 86.06 192 SER A C 1
ATOM 1534 O O . SER A 1 192 ? 4.654 -8.810 -7.225 1.00 86.06 192 SER A O 1
ATOM 1536 N N . LEU A 1 193 ? 4.153 -8.486 -5.069 1.00 85.44 193 LEU A N 1
ATOM 1537 C CA . LEU A 1 193 ? 4.609 -7.096 -5.025 1.00 85.44 193 LEU A CA 1
ATOM 1538 C C . LEU A 1 193 ? 6.136 -7.013 -4.849 1.00 85.44 193 LEU A C 1
ATOM 1540 O O . LEU A 1 193 ? 6.695 -7.636 -3.947 1.00 85.44 193 LEU A O 1
ATOM 1544 N N . HIS A 1 194 ? 6.808 -6.200 -5.668 1.00 84.12 194 HIS A N 1
ATOM 1545 C CA . HIS A 1 194 ? 8.270 -6.047 -5.672 1.00 84.12 194 HIS A CA 1
ATOM 1546 C C . HIS A 1 194 ? 8.748 -4.612 -5.403 1.00 84.12 194 HIS A C 1
ATOM 1548 O O . HIS A 1 194 ? 9.947 -4.366 -5.246 1.00 84.12 194 HIS A O 1
ATOM 1554 N N . VAL A 1 195 ? 7.840 -3.643 -5.373 1.00 77.75 195 VAL A N 1
ATOM 1555 C CA . VAL A 1 195 ? 8.139 -2.230 -5.167 1.00 77.75 195 VAL A CA 1
ATOM 1556 C C . VAL A 1 195 ? 7.643 -1.795 -3.796 1.00 77.75 195 VAL A C 1
ATOM 1558 O O . VAL A 1 195 ? 6.468 -1.922 -3.466 1.00 77.75 195 VAL A O 1
ATOM 1561 N N . GLU A 1 196 ? 8.538 -1.200 -3.011 1.00 70.25 196 GLU A N 1
ATOM 1562 C CA . GLU A 1 196 ? 8.164 -0.450 -1.813 1.00 70.25 196 GLU A CA 1
ATOM 1563 C C . GLU A 1 196 ? 7.942 1.039 -2.143 1.00 70.25 196 GLU A C 1
ATOM 1565 O O . GLU A 1 196 ? 8.429 1.570 -3.146 1.00 70.25 196 GLU A O 1
ATOM 1570 N N . ARG A 1 197 ? 7.310 1.767 -1.215 1.00 72.62 197 ARG A N 1
ATOM 1571 C CA . ARG A 1 197 ? 7.272 3.242 -1.183 1.00 72.62 197 ARG A CA 1
ATOM 1572 C C . ARG A 1 197 ? 6.334 3.858 -2.223 1.00 72.62 197 ARG A C 1
ATOM 1574 O O . ARG A 1 197 ? 5.135 3.681 -2.115 1.00 72.62 197 ARG A O 1
ATOM 1581 N N . TRP A 1 198 ? 6.826 4.654 -3.171 1.00 69.75 198 TRP A N 1
ATOM 1582 C CA . TRP A 1 198 ? 5.989 5.587 -3.941 1.00 69.75 198 TRP A CA 1
ATOM 1583 C C . TRP A 1 198 ? 5.240 4.967 -5.122 1.00 69.75 198 TRP A C 1
ATOM 1585 O O . TRP A 1 198 ? 4.170 5.449 -5.487 1.00 69.75 198 TRP A O 1
ATOM 1595 N N . ALA A 1 199 ? 5.805 3.928 -5.739 1.00 79.81 199 ALA A N 1
ATOM 1596 C CA . ALA A 1 199 ? 5.252 3.312 -6.946 1.00 79.81 199 ALA A CA 1
ATOM 1597 C C . ALA A 1 199 ? 4.531 1.979 -6.674 1.00 79.81 199 ALA A C 1
ATOM 1599 O O . ALA A 1 199 ? 4.046 1.355 -7.618 1.00 79.81 199 ALA A O 1
ATOM 1600 N N . PHE A 1 200 ? 4.405 1.567 -5.404 1.00 85.19 200 PHE A N 1
ATOM 1601 C CA . PHE A 1 200 ? 3.757 0.299 -5.051 1.00 85.19 200 PHE A CA 1
ATOM 1602 C C . PHE A 1 200 ? 2.287 0.267 -5.499 1.00 85.19 200 PHE A C 1
ATOM 1604 O O . PHE A 1 200 ? 1.839 -0.754 -5.999 1.00 85.19 200 PHE A O 1
ATOM 1611 N N . ASP A 1 201 ? 1.549 1.383 -5.394 1.00 88.00 201 ASP A N 1
ATOM 1612 C CA . ASP A 1 201 ? 0.152 1.459 -5.842 1.00 88.00 201 ASP A CA 1
ATOM 1613 C C . ASP A 1 201 ? 0.025 1.175 -7.348 1.00 88.00 201 ASP A C 1
ATOM 1615 O O . ASP A 1 201 ? -0.912 0.508 -7.788 1.00 88.00 201 ASP A O 1
ATOM 1619 N N . VAL A 1 202 ? 0.992 1.651 -8.140 1.00 90.88 202 VAL A N 1
ATOM 1620 C CA . VAL A 1 202 ? 1.013 1.439 -9.591 1.00 90.88 202 VAL A CA 1
ATOM 1621 C C . VAL A 1 202 ? 1.372 -0.006 -9.919 1.00 90.88 202 VAL A C 1
ATOM 1623 O O . VAL A 1 202 ? 0.732 -0.604 -10.781 1.00 90.88 202 VAL A O 1
ATOM 1626 N N . GLU A 1 203 ? 2.353 -0.588 -9.225 1.00 91.31 203 GLU A N 1
ATOM 1627 C CA . GLU A 1 203 ? 2.684 -2.004 -9.395 1.00 91.31 203 GLU A CA 1
ATOM 1628 C C . GLU A 1 203 ? 1.512 -2.904 -8.983 1.00 91.31 203 GLU A C 1
ATOM 1630 O O . GLU A 1 203 ? 1.167 -3.832 -9.707 1.00 91.31 203 GLU A O 1
ATOM 1635 N N . LEU A 1 204 ? 0.838 -2.595 -7.876 1.00 91.94 204 LEU A N 1
ATOM 1636 C CA . LEU A 1 204 ? -0.325 -3.333 -7.393 1.00 91.94 204 LEU A CA 1
ATOM 1637 C C . LEU A 1 204 ? -1.434 -3.387 -8.453 1.00 91.94 204 LEU A C 1
ATOM 1639 O O . LEU A 1 204 ? -1.998 -4.449 -8.721 1.00 91.94 204 LEU A O 1
ATOM 1643 N N . LEU A 1 205 ? -1.720 -2.249 -9.093 1.00 94.00 205 LEU A N 1
ATOM 1644 C CA . LEU A 1 205 ? -2.680 -2.164 -10.194 1.00 94.00 205 LEU A CA 1
ATOM 1645 C C . LEU A 1 205 ? -2.177 -2.871 -11.459 1.00 94.00 205 LEU A C 1
ATOM 1647 O O . LEU A 1 205 ? -2.966 -3.517 -12.146 1.00 94.00 205 LEU A O 1
ATOM 1651 N N . TYR A 1 206 ? -0.878 -2.799 -11.754 1.00 94.31 206 TYR A N 1
ATOM 1652 C CA . TYR A 1 206 ? -0.267 -3.541 -12.858 1.00 94.31 206 TYR A CA 1
ATOM 1653 C C . TYR A 1 206 ? -0.443 -5.054 -12.676 1.00 94.31 206 TYR A C 1
ATOM 1655 O O . TYR A 1 206 ? -0.939 -5.735 -13.573 1.00 94.31 206 TYR A O 1
ATOM 1663 N N . ILE A 1 207 ? -0.128 -5.568 -11.484 1.00 93.19 207 ILE A N 1
ATOM 1664 C CA . ILE A 1 207 ? -0.315 -6.969 -11.094 1.00 93.19 207 ILE A CA 1
ATOM 1665 C C . ILE A 1 207 ? -1.793 -7.361 -11.201 1.00 93.19 207 ILE A C 1
ATOM 1667 O O . ILE A 1 207 ? -2.113 -8.409 -11.765 1.00 93.19 207 ILE A O 1
ATOM 1671 N N . ALA A 1 208 ? -2.709 -6.511 -10.724 1.00 94.56 208 ALA A N 1
ATOM 1672 C CA . ALA A 1 208 ? -4.145 -6.749 -10.847 1.00 94.56 208 ALA A CA 1
ATOM 1673 C C . ALA A 1 208 ? -4.584 -6.894 -12.316 1.00 94.56 208 ALA A C 1
ATOM 1675 O O . ALA A 1 208 ? -5.339 -7.814 -12.638 1.00 94.56 208 ALA A O 1
ATOM 1676 N N . GLN A 1 209 ? -4.061 -6.060 -13.225 1.00 94.19 209 GLN A N 1
ATOM 1677 C CA . GLN A 1 209 ? -4.319 -6.180 -14.665 1.00 94.19 209 GLN A CA 1
ATOM 1678 C C . GLN A 1 209 ? -3.713 -7.450 -15.267 1.00 94.19 209 GLN A C 1
ATOM 1680 O O . GLN A 1 209 ? -4.370 -8.109 -16.074 1.00 94.19 209 GLN A O 1
ATOM 1685 N N . CYS A 1 210 ? -2.508 -7.844 -14.846 1.00 92.69 210 CYS A N 1
ATOM 1686 C CA . CYS A 1 210 ? -1.899 -9.104 -15.271 1.00 92.69 210 CYS A CA 1
ATOM 1687 C C . CYS A 1 210 ? -2.740 -10.323 -14.862 1.00 92.69 210 CYS A C 1
ATOM 1689 O O . CYS A 1 210 ? -2.926 -11.234 -15.669 1.00 92.69 210 CYS A O 1
ATOM 1691 N N . PHE A 1 211 ? -3.304 -10.319 -13.651 1.00 93.81 211 PHE A N 1
ATOM 1692 C CA . PHE A 1 211 ? -4.226 -11.357 -13.179 1.00 93.81 211 PHE A CA 1
ATOM 1693 C C . PHE A 1 211 ? -5.666 -11.199 -13.688 1.00 93.81 211 PHE A C 1
ATOM 1695 O O . PHE A 1 211 ? -6.506 -12.044 -13.380 1.00 93.81 211 PHE A O 1
ATOM 1702 N N . LYS A 1 212 ? -5.964 -10.150 -14.471 1.00 95.12 212 LYS A N 1
ATOM 1703 C CA . LYS A 1 212 ? -7.312 -9.812 -14.961 1.00 95.12 212 LYS A CA 1
ATOM 1704 C C . LYS A 1 212 ? -8.341 -9.651 -13.833 1.00 95.12 212 LYS A C 1
ATOM 1706 O O . LYS A 1 212 ? -9.508 -10.001 -13.996 1.00 95.12 212 LYS A O 1
ATOM 1711 N N . ILE A 1 213 ? -7.909 -9.130 -12.687 1.00 95.94 213 ILE A N 1
ATOM 1712 C CA . ILE A 1 213 ? -8.794 -8.810 -11.565 1.00 95.94 213 ILE A CA 1
ATOM 1713 C C . ILE A 1 213 ? -9.654 -7.598 -11.967 1.00 95.94 213 ILE A C 1
ATOM 1715 O O . ILE A 1 213 ? -9.091 -6.586 -12.392 1.00 95.94 213 ILE A O 1
ATOM 1719 N N . PRO A 1 214 ? -10.994 -7.661 -11.850 1.00 95.75 214 PRO A N 1
ATOM 1720 C CA . PRO A 1 214 ? -11.853 -6.510 -12.113 1.00 95.75 214 PRO A CA 1
ATOM 1721 C C . PRO A 1 214 ? -11.564 -5.361 -11.140 1.00 95.75 214 PRO A C 1
ATOM 1723 O O . PRO A 1 214 ? -11.506 -5.568 -9.929 1.00 95.75 214 PRO A O 1
ATOM 1726 N N . VAL A 1 215 ? -11.416 -4.145 -11.668 1.00 95.50 215 VAL A N 1
ATOM 1727 C CA . VAL A 1 215 ? -11.180 -2.924 -10.884 1.00 95.50 215 VAL A CA 1
ATOM 1728 C C . VAL A 1 215 ? -12.216 -1.876 -11.278 1.00 95.50 215 VAL A C 1
ATOM 1730 O O . VAL A 1 215 ? -12.448 -1.656 -12.466 1.00 95.50 215 VAL A O 1
ATOM 1733 N N . ALA A 1 216 ? -12.822 -1.226 -10.284 1.00 94.62 216 ALA A N 1
ATOM 1734 C CA . ALA A 1 216 ? -13.772 -0.136 -10.472 1.00 94.62 216 ALA A CA 1
ATOM 1735 C C . ALA A 1 216 ? -13.359 1.080 -9.633 1.00 94.62 216 ALA A C 1
ATOM 1737 O O . ALA A 1 216 ? -12.915 0.931 -8.494 1.00 94.62 216 ALA A O 1
ATOM 1738 N N . GLU A 1 217 ? -13.520 2.279 -10.194 1.00 94.19 217 GLU A N 1
ATOM 1739 C CA . GLU A 1 217 ? -13.297 3.542 -9.486 1.00 94.19 217 GLU A CA 1
ATOM 1740 C C . GLU A 1 217 ? -14.624 4.045 -8.911 1.00 94.19 217 GLU A C 1
ATOM 1742 O O . GLU A 1 217 ? -15.588 4.261 -9.648 1.00 94.19 217 GLU A O 1
ATOM 1747 N N . VAL A 1 218 ? -14.668 4.246 -7.594 1.00 93.06 218 VAL A N 1
ATOM 1748 C CA . VAL A 1 218 ? -15.823 4.820 -6.895 1.00 93.06 218 VAL A CA 1
ATOM 1749 C C . VAL A 1 218 ? -15.448 6.221 -6.435 1.00 93.06 218 VAL A C 1
ATOM 1751 O O . VAL A 1 218 ? -14.471 6.401 -5.710 1.00 93.06 218 VAL A O 1
ATOM 1754 N N . ALA A 1 219 ? -16.208 7.221 -6.881 1.00 90.19 219 ALA A N 1
ATOM 1755 C CA . ALA A 1 219 ? -15.978 8.602 -6.484 1.00 90.19 219 ALA A CA 1
ATOM 1756 C C . ALA A 1 219 ? -16.293 8.789 -4.994 1.00 90.19 219 ALA A C 1
ATOM 1758 O O . ALA A 1 219 ? -17.345 8.366 -4.516 1.00 90.19 219 ALA A O 1
ATOM 1759 N N . VAL A 1 220 ? -15.389 9.456 -4.280 1.00 85.62 220 VAL A N 1
ATOM 1760 C CA . VAL A 1 220 ? -15.555 9.825 -2.872 1.00 85.62 220 VAL A CA 1
ATOM 1761 C C . VAL A 1 220 ? -15.327 11.321 -2.710 1.00 85.62 220 VAL A C 1
ATOM 1763 O O . VAL A 1 220 ? -14.515 11.915 -3.421 1.00 85.62 220 VAL A O 1
ATOM 1766 N N . ASN A 1 221 ? -16.041 11.936 -1.770 1.00 82.62 221 ASN A N 1
ATOM 1767 C CA . ASN A 1 221 ? -15.773 13.318 -1.393 1.00 82.62 221 ASN A CA 1
ATOM 1768 C C . ASN A 1 221 ? -14.508 13.353 -0.540 1.00 82.62 221 ASN A C 1
ATOM 1770 O O . ASN A 1 221 ? -14.421 12.663 0.474 1.00 82.62 221 ASN A O 1
ATOM 1774 N N . TRP A 1 222 ? -13.526 14.141 -0.967 1.00 70.88 222 TRP A N 1
ATOM 1775 C CA . TRP A 1 222 ? -12.254 14.261 -0.271 1.00 70.88 222 TRP A CA 1
ATOM 1776 C C . TRP A 1 222 ? -12.181 15.589 0.479 1.00 70.88 222 TRP A C 1
ATOM 1778 O O . TRP A 1 222 ? -12.227 16.656 -0.137 1.00 70.88 222 TRP A O 1
ATOM 1788 N N . THR A 1 223 ? -12.044 15.507 1.800 1.00 71.06 223 THR A N 1
ATOM 1789 C CA . THR A 1 223 ? -11.811 16.663 2.670 1.00 71.06 223 THR A CA 1
ATOM 1790 C C . THR A 1 223 ? -10.328 16.733 3.007 1.00 71.06 223 THR A C 1
ATOM 1792 O O . THR A 1 223 ? -9.749 15.786 3.538 1.00 71.06 223 THR A O 1
ATOM 1795 N N . GLU A 1 224 ? -9.697 17.858 2.676 1.00 64.25 224 GLU A N 1
ATOM 1796 C CA . GLU A 1 224 ? -8.284 18.090 2.973 1.00 64.25 224 GLU A CA 1
ATOM 1797 C C . GLU A 1 224 ? -8.110 18.368 4.470 1.00 64.25 224 GLU A C 1
ATOM 1799 O O . GLU A 1 224 ? -8.715 19.298 5.000 1.00 64.25 224 GLU A O 1
ATOM 1804 N N . ILE A 1 225 ? -7.256 17.591 5.138 1.00 66.62 225 ILE A N 1
ATOM 1805 C CA . ILE A 1 225 ? -6.805 17.879 6.503 1.00 66.62 225 ILE A CA 1
ATOM 1806 C C . ILE A 1 225 ? -5.377 18.431 6.417 1.00 66.62 225 ILE A C 1
ATOM 1808 O O . ILE A 1 225 ? -4.513 17.838 5.762 1.00 66.62 225 ILE A O 1
ATOM 1812 N N . GLU A 1 226 ? -5.123 19.576 7.053 1.00 58.25 226 GLU A N 1
ATOM 1813 C CA . GLU A 1 226 ? -3.821 20.255 7.026 1.00 58.25 226 GLU A CA 1
ATOM 1814 C C . GLU A 1 226 ? -2.673 19.367 7.561 1.00 58.25 226 GLU A C 1
ATOM 1816 O O . GLU A 1 226 ? -2.884 18.431 8.334 1.00 58.25 226 GLU A O 1
ATOM 1821 N N . GLY A 1 227 ? -1.432 19.635 7.124 1.00 59.50 227 GLY A N 1
ATOM 1822 C CA . GLY A 1 227 ? -0.225 18.946 7.619 1.00 59.50 227 GLY A CA 1
ATOM 1823 C C . GLY A 1 227 ? 0.464 17.968 6.653 1.00 59.50 227 GLY A C 1
ATOM 1824 O O . GLY A 1 227 ? 1.273 17.145 7.085 1.00 59.50 227 GLY A O 1
ATOM 1825 N N . SER A 1 228 ? 0.187 18.016 5.345 1.00 55.31 228 SER A N 1
ATOM 1826 C CA . SER A 1 228 ? 0.905 17.174 4.377 1.00 55.31 228 SER A CA 1
ATOM 1827 C C . SER A 1 228 ? 2.353 17.634 4.121 1.00 55.31 228 SER A C 1
ATOM 1829 O O . SER A 1 228 ? 2.647 18.822 4.002 1.00 55.31 228 SER A O 1
ATOM 1831 N N . LYS A 1 229 ? 3.290 16.678 4.033 1.00 57.34 229 LYS A N 1
ATOM 1832 C CA . LYS A 1 229 ? 4.732 16.938 3.844 1.00 57.34 229 LYS A CA 1
ATOM 1833 C C . LYS A 1 229 ? 5.097 17.110 2.379 1.00 57.34 229 LYS A C 1
ATOM 1835 O O . LYS A 1 229 ? 4.603 16.346 1.558 1.00 57.34 229 LYS A O 1
ATOM 1840 N N . LEU A 1 230 ? 6.016 18.038 2.082 1.00 55.22 230 LEU A N 1
ATOM 1841 C CA . LEU A 1 230 ? 6.567 18.281 0.743 1.00 55.22 230 LEU A CA 1
ATOM 1842 C C . LEU A 1 230 ? 7.351 17.069 0.205 1.00 55.22 230 LEU A C 1
ATOM 1844 O O . LEU A 1 230 ? 8.283 16.599 0.849 1.00 55.22 230 LEU A O 1
ATOM 1848 N N . VAL A 1 231 ? 6.996 16.592 -0.993 1.00 63.44 231 VAL A N 1
ATOM 1849 C CA . VAL A 1 231 ? 7.687 15.543 -1.742 1.00 63.44 231 VAL A CA 1
ATOM 1850 C C . VAL A 1 231 ? 8.814 16.210 -2.529 1.00 63.44 231 VAL A C 1
ATOM 1852 O O . VAL A 1 231 ? 8.537 17.049 -3.392 1.00 63.44 231 VAL A O 1
ATOM 1855 N N . PRO A 1 232 ? 10.082 15.854 -2.270 1.00 68.31 232 PRO A N 1
ATOM 1856 C CA . PRO A 1 232 ? 11.213 16.384 -3.022 1.00 68.31 232 PRO A CA 1
ATOM 1857 C C . PRO A 1 232 ? 11.138 16.014 -4.508 1.00 68.31 232 PRO A C 1
ATOM 1859 O O . PRO A 1 232 ? 10.720 14.905 -4.842 1.00 68.31 232 PRO A O 1
ATOM 1862 N N . VAL A 1 233 ? 11.634 16.887 -5.394 1.00 71.56 233 VAL A N 1
ATOM 1863 C CA . VAL A 1 233 ? 11.720 16.650 -6.856 1.00 71.56 233 VAL A CA 1
ATOM 1864 C C . VAL A 1 233 ? 12.444 15.338 -7.189 1.00 71.56 233 VAL A C 1
ATOM 1866 O O . VAL A 1 233 ? 12.042 14.620 -8.099 1.00 71.56 233 VAL A O 1
ATOM 1869 N N . TRP A 1 234 ? 13.454 14.966 -6.401 1.00 73.81 234 TRP A N 1
ATOM 1870 C CA . TRP A 1 234 ? 14.165 13.690 -6.535 1.00 73.81 234 TRP A CA 1
ATOM 1871 C C . TRP A 1 234 ? 13.247 12.465 -6.463 1.00 73.81 234 TRP A C 1
ATOM 1873 O O . TRP A 1 234 ? 13.476 11.487 -7.171 1.00 73.81 234 TRP A O 1
ATOM 1883 N N . SER A 1 235 ? 12.175 12.537 -5.671 1.00 75.25 235 SER A N 1
ATOM 1884 C CA . SER A 1 235 ? 11.197 11.450 -5.557 1.00 75.25 235 SER A CA 1
ATOM 1885 C C . SER A 1 235 ? 10.419 11.263 -6.860 1.00 75.25 235 SER A C 1
ATOM 1887 O O . SER A 1 235 ? 10.111 10.135 -7.221 1.00 75.25 235 SER A O 1
ATOM 1889 N N . TRP A 1 236 ? 10.164 12.338 -7.613 1.00 74.06 236 TRP A N 1
ATOM 1890 C CA . TRP A 1 236 ? 9.486 12.265 -8.911 1.00 74.06 236 TRP A CA 1
ATOM 1891 C C . TRP A 1 236 ? 10.346 11.571 -9.969 1.00 74.06 236 TRP A C 1
ATOM 1893 O O . TRP A 1 236 ? 9.853 10.716 -10.703 1.00 74.06 236 TRP A O 1
ATOM 1903 N N . LEU A 1 237 ? 11.643 11.896 -10.020 1.00 80.81 237 LEU A N 1
ATOM 1904 C CA . LEU A 1 237 ? 12.592 11.219 -10.912 1.00 80.81 237 LEU A CA 1
ATOM 1905 C C . LEU A 1 237 ? 12.734 9.739 -10.550 1.00 80.81 237 LEU A C 1
ATOM 1907 O O . LEU A 1 237 ? 12.736 8.882 -11.434 1.00 80.81 237 LEU A O 1
ATOM 1911 N N . GLN A 1 238 ? 12.803 9.439 -9.250 1.00 82.06 238 GLN A N 1
ATOM 1912 C CA . GLN A 1 238 ? 12.816 8.068 -8.759 1.00 82.06 238 GLN A CA 1
ATOM 1913 C C . GLN A 1 238 ? 11.554 7.314 -9.196 1.00 82.06 238 GLN A C 1
ATOM 1915 O O . GLN A 1 238 ? 11.675 6.241 -9.775 1.00 82.06 238 GLN A O 1
ATOM 1920 N N . MET A 1 239 ? 10.366 7.896 -9.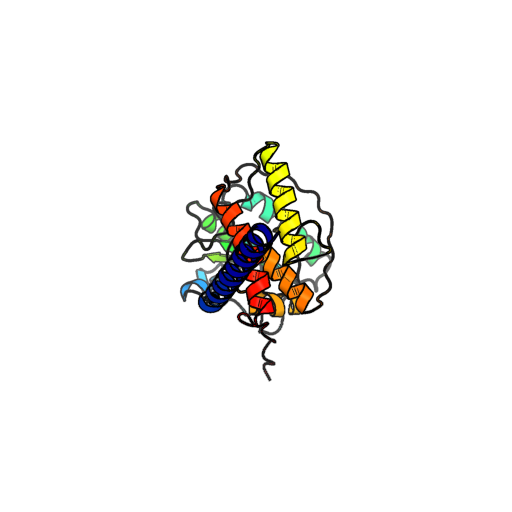010 1.00 80.56 239 MET A N 1
ATOM 1921 C CA . MET A 1 239 ? 9.104 7.283 -9.429 1.00 80.56 239 MET A CA 1
ATOM 1922 C C . MET A 1 239 ? 9.061 7.027 -10.938 1.00 80.56 239 MET A C 1
ATOM 1924 O O . MET A 1 239 ? 8.679 5.940 -11.352 1.00 80.56 239 MET A O 1
ATOM 1928 N N . GLY A 1 240 ? 9.496 7.981 -11.769 1.00 86.50 240 GLY A N 1
ATOM 1929 C CA . GLY A 1 240 ? 9.557 7.790 -13.223 1.00 86.50 240 GLY A CA 1
ATOM 1930 C C . GLY A 1 240 ? 10.467 6.627 -13.637 1.00 86.50 240 GLY A C 1
ATOM 1931 O O . GLY A 1 240 ? 10.088 5.812 -14.480 1.00 86.50 240 GLY A O 1
ATOM 1932 N N . ARG A 1 241 ? 11.639 6.500 -13.001 1.00 88.19 241 ARG A N 1
ATOM 1933 C CA . ARG A 1 241 ? 12.537 5.349 -13.189 1.00 88.19 241 ARG A CA 1
ATOM 1934 C C . ARG A 1 241 ? 11.883 4.046 -12.729 1.00 88.19 241 ARG A C 1
ATOM 1936 O O . ARG A 1 241 ? 11.984 3.040 -13.428 1.00 88.19 241 ARG A O 1
ATOM 1943 N N . ASP A 1 242 ? 11.215 4.066 -11.579 1.00 87.44 242 ASP A N 1
ATOM 1944 C CA . ASP A 1 242 ? 10.566 2.886 -11.013 1.00 87.44 242 ASP A CA 1
ATOM 1945 C C . ASP A 1 242 ? 9.437 2.387 -11.941 1.00 87.44 242 ASP A C 1
ATOM 1947 O O . ASP A 1 242 ? 9.351 1.186 -12.177 1.00 87.44 242 ASP A O 1
ATOM 1951 N N . LEU A 1 243 ? 8.663 3.275 -12.583 1.00 90.69 243 LEU A N 1
ATOM 1952 C CA . LEU A 1 243 ? 7.658 2.904 -13.599 1.00 90.69 243 LEU A CA 1
ATOM 1953 C C . LEU A 1 243 ? 8.260 2.184 -14.811 1.00 90.69 243 LEU A C 1
ATOM 1955 O O . LEU A 1 243 ? 7.733 1.162 -15.260 1.00 90.69 243 LEU A O 1
ATOM 1959 N N . LEU A 1 244 ? 9.371 2.701 -15.343 1.00 91.06 244 LEU A N 1
ATOM 1960 C CA . LEU A 1 244 ? 10.082 2.048 -16.441 1.00 91.06 244 LEU A CA 1
ATOM 1961 C C . LEU A 1 244 ? 10.569 0.658 -16.008 1.00 91.06 244 LEU A C 1
ATOM 1963 O O . LEU A 1 244 ? 10.406 -0.316 -16.742 1.00 91.06 244 LEU A O 1
ATOM 1967 N N . PHE A 1 245 ? 11.140 0.552 -14.808 1.00 90.81 245 PHE A N 1
ATOM 1968 C CA . PHE A 1 245 ? 11.700 -0.699 -14.300 1.00 90.81 245 PHE A CA 1
ATOM 1969 C C . PHE A 1 245 ? 10.624 -1.729 -13.961 1.00 90.81 245 PHE A C 1
ATOM 1971 O O . PHE A 1 245 ? 10.846 -2.901 -14.250 1.00 90.81 245 PHE A O 1
ATOM 1978 N N . ILE A 1 246 ? 9.456 -1.320 -13.451 1.00 90.50 246 ILE A N 1
ATOM 1979 C CA . ILE A 1 246 ? 8.284 -2.199 -13.305 1.00 90.50 246 ILE A CA 1
ATOM 1980 C C . ILE A 1 246 ? 8.005 -2.872 -14.650 1.00 90.50 246 ILE A C 1
ATOM 1982 O O . ILE A 1 246 ? 8.024 -4.099 -14.760 1.00 90.50 246 ILE A O 1
ATOM 1986 N N . ARG A 1 247 ? 7.839 -2.074 -15.710 1.00 91.50 247 ARG A N 1
ATOM 1987 C CA . ARG A 1 247 ? 7.512 -2.597 -17.038 1.00 91.50 247 ARG A CA 1
ATOM 1988 C C . ARG A 1 247 ? 8.605 -3.511 -17.591 1.00 91.50 247 ARG A C 1
ATOM 1990 O O . ARG A 1 247 ? 8.295 -4.605 -18.061 1.00 91.50 247 ARG A O 1
ATOM 1997 N N . LEU A 1 248 ? 9.869 -3.092 -17.527 1.00 91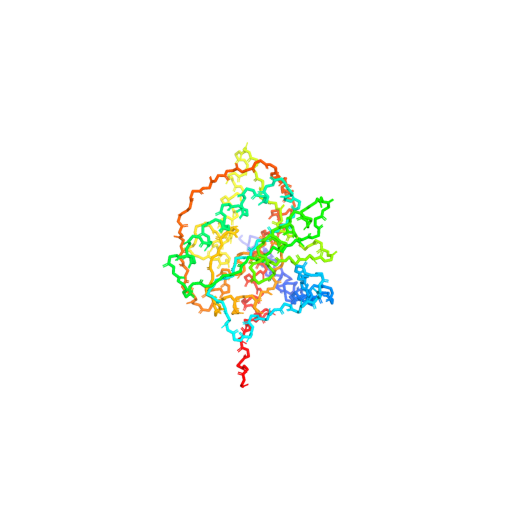.69 248 LEU A N 1
ATOM 1998 C CA . LEU A 1 248 ? 10.993 -3.876 -18.046 1.00 91.69 248 LEU A CA 1
ATOM 1999 C C . LEU A 1 248 ? 11.187 -5.193 -17.285 1.00 91.69 248 LEU A C 1
ATOM 2001 O O . LEU A 1 248 ? 11.414 -6.224 -17.916 1.00 91.69 248 LEU A O 1
ATOM 2005 N N . ARG A 1 249 ? 11.071 -5.198 -15.954 1.00 92.31 249 ARG A N 1
ATOM 2006 C CA . ARG A 1 249 ? 11.300 -6.399 -15.134 1.00 92.31 249 ARG A CA 1
ATOM 2007 C C . ARG A 1 249 ? 10.213 -7.451 -15.318 1.00 92.31 249 ARG A C 1
ATOM 2009 O O . ARG A 1 249 ? 10.545 -8.630 -15.404 1.00 92.31 249 ARG A O 1
ATOM 2016 N N . TYR A 1 250 ? 8.952 -7.043 -15.471 1.00 91.12 250 TYR A N 1
ATOM 2017 C CA . TYR A 1 250 ? 7.882 -7.977 -15.830 1.00 91.12 250 TYR A CA 1
ATOM 2018 C C . TYR A 1 250 ? 7.992 -8.477 -17.281 1.00 91.12 250 TYR A C 1
ATOM 2020 O O . TYR A 1 250 ? 7.807 -9.666 -17.515 1.00 91.12 250 TYR A O 1
ATOM 2028 N N . ILE A 1 251 ? 8.332 -7.620 -18.259 1.00 89.62 251 ILE A N 1
ATOM 2029 C CA . ILE A 1 251 ? 8.501 -8.051 -19.667 1.00 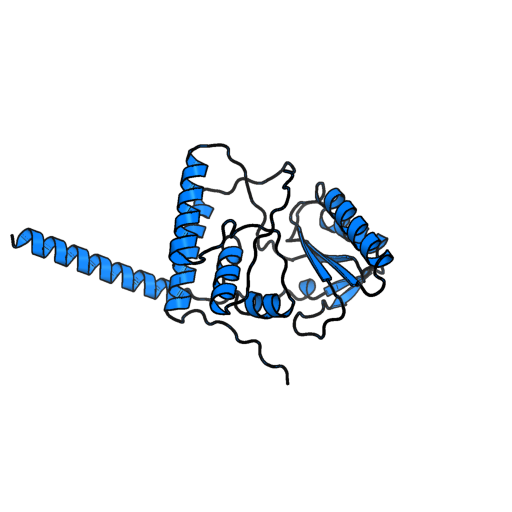89.62 251 ILE A CA 1
ATOM 2030 C C . ILE A 1 251 ? 9.654 -9.047 -19.818 1.00 89.62 251 ILE A C 1
ATOM 2032 O O . ILE A 1 251 ? 9.526 -10.035 -20.533 1.00 89.62 251 ILE A O 1
ATOM 2036 N N . THR A 1 252 ? 10.785 -8.784 -19.165 1.00 88.88 252 THR A N 1
ATOM 2037 C CA . THR A 1 252 ? 11.979 -9.640 -19.243 1.00 88.88 252 THR A CA 1
ATOM 2038 C C . THR A 1 252 ? 11.864 -10.911 -18.398 1.00 88.88 252 THR A C 1
ATOM 2040 O O . THR A 1 252 ? 12.759 -11.750 -18.445 1.00 88.88 252 THR A O 1
ATOM 2043 N N . GLY A 1 253 ? 10.793 -11.060 -17.609 1.00 87.38 253 GLY A N 1
ATOM 2044 C CA . GLY A 1 253 ? 10.610 -12.178 -16.681 1.00 87.38 253 GLY A CA 1
ATOM 2045 C C . GLY A 1 253 ? 11.553 -12.156 -15.473 1.00 87.38 253 GLY A C 1
ATOM 2046 O O . GLY A 1 253 ? 11.646 -13.156 -14.760 1.00 87.38 253 GLY A O 1
ATOM 2047 N N . ALA A 1 254 ? 12.253 -11.038 -15.241 1.00 87.62 254 ALA A N 1
ATOM 2048 C CA . ALA A 1 254 ? 13.086 -10.829 -14.058 1.00 87.62 254 ALA A CA 1
ATOM 2049 C C . ALA A 1 254 ? 12.238 -10.817 -12.776 1.00 87.62 254 ALA A C 1
ATOM 2051 O O . ALA A 1 254 ? 12.641 -11.369 -11.756 1.00 87.62 254 ALA A O 1
ATOM 2052 N N . TRP A 1 255 ? 11.039 -10.236 -12.856 1.00 89.81 255 TRP A N 1
ATOM 2053 C CA . TRP A 1 255 ? 9.996 -10.372 -11.845 1.00 89.81 255 TRP A CA 1
ATOM 2054 C C . TRP A 1 255 ? 8.932 -11.349 -12.314 1.00 89.81 255 TRP A C 1
ATOM 2056 O O . TRP A 1 255 ? 8.520 -11.339 -13.478 1.00 89.81 255 TRP A O 1
ATOM 2066 N N . LYS A 1 256 ? 8.489 -12.200 -11.391 1.00 86.56 256 LYS A N 1
ATOM 2067 C CA . LYS A 1 256 ? 7.489 -13.231 -11.647 1.00 86.56 256 LYS A CA 1
ATOM 2068 C C . LYS A 1 256 ? 6.262 -12.945 -10.804 1.00 86.56 256 LYS A C 1
ATOM 2070 O O . LYS A 1 256 ? 6.367 -12.512 -9.665 1.00 86.56 256 LYS A O 1
ATOM 2075 N N . LEU A 1 257 ? 5.100 -13.210 -11.381 1.00 85.31 257 LEU A N 1
ATOM 2076 C CA . LEU A 1 257 ? 3.852 -13.202 -10.635 1.00 85.31 257 LEU A CA 1
ATOM 2077 C C . LEU A 1 257 ? 3.806 -14.484 -9.806 1.00 85.31 257 LEU A C 1
ATOM 2079 O O . LEU A 1 257 ? 3.895 -15.582 -10.365 1.00 85.31 257 LEU A O 1
ATOM 2083 N N . GLU A 1 258 ? 3.697 -14.359 -8.488 1.00 76.75 258 GLU A N 1
ATOM 2084 C CA . GLU A 1 258 ? 3.514 -15.522 -7.632 1.00 76.75 258 GLU A CA 1
ATOM 2085 C C . GLU A 1 258 ? 2.077 -16.022 -7.792 1.00 76.75 258 GLU A C 1
ATOM 2087 O O . GLU A 1 258 ? 1.112 -15.314 -7.498 1.00 76.75 258 GLU A O 1
ATOM 2092 N N . SER A 1 259 ? 1.912 -17.264 -8.252 1.00 59.50 259 SER A N 1
ATOM 2093 C CA . SER A 1 259 ? 0.640 -17.953 -8.042 1.00 59.50 259 SER A CA 1
ATOM 2094 C C . SER A 1 259 ? 0.551 -18.280 -6.554 1.00 59.50 259 SER A C 1
ATOM 2096 O O . SER A 1 259 ? 1.510 -18.856 -6.030 1.00 59.50 259 SER A O 1
ATOM 2098 N N . PRO A 1 260 ? -0.570 -17.984 -5.869 1.00 55.06 260 PRO A N 1
ATOM 2099 C CA . PRO A 1 260 ? -0.764 -18.448 -4.506 1.00 55.06 260 PRO A CA 1
ATOM 2100 C C . PRO A 1 260 ? -0.490 -19.950 -4.465 1.00 55.06 260 PRO A C 1
ATOM 2102 O O . PRO A 1 260 ? -1.072 -20.703 -5.253 1.00 55.06 260 PRO A O 1
ATOM 2105 N N . ARG A 1 261 ? 0.430 -20.389 -3.598 1.00 50.19 261 ARG A N 1
ATOM 2106 C CA . ARG A 1 261 ? 0.559 -21.816 -3.300 1.00 50.19 261 ARG A CA 1
ATOM 2107 C C . ARG A 1 261 ? -0.818 -22.277 -2.832 1.00 50.19 261 ARG A C 1
ATOM 2109 O O . ARG A 1 261 ? -1.343 -21.711 -1.875 1.00 50.19 261 ARG A O 1
ATOM 2116 N N . LYS A 1 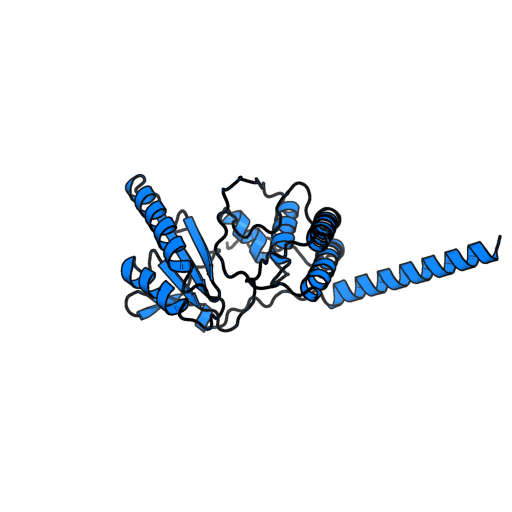262 ? -1.407 -23.263 -3.517 1.00 41.34 262 LYS A N 1
ATOM 2117 C CA . LYS A 1 262 ? -2.483 -24.049 -2.917 1.00 41.34 262 LYS A CA 1
ATOM 2118 C C . LYS A 1 262 ? -1.874 -24.659 -1.661 1.00 41.34 262 LYS A C 1
ATOM 2120 O O . LYS A 1 262 ? -0.949 -25.458 -1.753 1.00 41.34 262 LYS A O 1
ATOM 2125 N N . THR A 1 263 ? -2.280 -24.166 -0.503 1.00 40.47 263 THR A N 1
ATOM 2126 C CA . THR A 1 263 ? -2.169 -24.938 0.726 1.00 40.47 263 THR A CA 1
ATOM 2127 C C . THR A 1 263 ? -3.165 -26.074 0.560 1.00 40.47 263 THR A C 1
ATOM 2129 O O . THR A 1 263 ? -4.370 -25.816 0.551 1.00 40.47 263 THR A O 1
ATOM 2132 N N . ASP A 1 264 ? -2.640 -27.263 0.269 1.00 33.34 264 ASP A N 1
ATOM 2133 C CA . ASP A 1 264 ? -3.385 -28.521 0.353 1.00 33.34 264 ASP A CA 1
ATOM 2134 C C . ASP A 1 264 ? -3.904 -28.747 1.783 1.00 33.34 264 ASP A C 1
ATOM 2136 O O . ASP A 1 264 ? -3.219 -28.299 2.738 1.00 33.34 264 ASP A O 1
#

Foldseek 3Di:
DVVVVVVVVVVVVVVVVVVVVLLVCLLVVLDFPPPDADPLQQWWAWLVRDTDGDDDLPDPDPAPEEAEAEDAQCLPPVVVVVVVVVVVQVVVCVVPVRHGYAYEYEYQQHPDCPQVSQVVVCNVPICSHGTYGYGPHRLEAAADDDDPDPVVVVLVVVLVVLLCVQAAHDDDCLQDPDDDDDSVLCLQQVVQQRDTYRCRSSSSRRSCVVVVPDDDDDDDDDDDDPDGDDDDPVVSVVNSSVSNSSRSCVVVVSGDRDDPPPPD

Secondary structure (DSSP, 8-state):
-HHHHHHHHHHHHHHHHHHHHHHHHHHHT-PPP-----GGGGEEE-TTS-EEEPPPTTSPP--SEEEEEEESS-TTTHHHHHHHHHHHHHHHHHH-TT--EEEEEEE-S-SSTHHHHHHHHHHHH-TTTEEEEE-SS------------HHHHHHHHHHHHHHHHHT--S-S-TT-S-----HHHHHHHHHT----TTSHHHHHHHHHHHTT----------PPPS-PPPPPHHHHHHHHHHHHHHHHHHHTTSS-PPPPP---

Organism: NCBI:txid861788

Sequence (264 aa):
MDCLCEIIQCLVALAVAALIVVLLIAHLTAGMVDLKRHEKEKFFLTAAGEKEPFPSLHDPSSLEMSVVVPAYNEELRMPVMMEEALEYLENRRKQQPLFTYEVIVVNDGSKDKTTEVALQYTRQFGADKVRVLTLVKNRGKGGAVRMRSLFRTFLMYGFHFLVWFFCVRGIKDTQCGFKLFTREAALKTFSSLHVERWAFDVELLYIAQCFKIPVAEVAVNWTEIEGSKLVPVWSWLQMGRDLLFIRLRYITGAWKLESPRKTD

Radius of gyration: 22.13 Å; chains: 1; bounding box: 56×54×77 Å

InterPro domains:
  IPR001173 Glycosyltransferase 2-like [PF00535] (66-145)
  IPR029044 Nucleotide-diphospho-sugar transferases [G3DSA:3.90.550.10] (36-148)
  IPR029044 Nucleotide-diphospho-sugar transferases [SSF53448] (64-254)
  IPR035518 Dolichyl-phosphate beta-glucosyltransferase [cd04188] (67-229)